Protein AF-0000000077060877 (afdb_homodimer)

Sequence (280 aa):
MEGKNFLLPWLDIVEVVEAEQLSETMSRATFRFPVQPEFLNPMGTLHAGATSAFFECATTWALFPIAKPGFWKSLGICRTISFTYLRPAVQGEVLLMEYETIHVGKRIAMVRGVIKRERDGAALVTCEHNKYNVNADLKLMEGKNFLLPWLDIVEVVEAEQLSETMSRATFRFPVQPEFLNPMGTLHAGATSAFFECATTWALFPIAKPGFWKSLGICRTISFTYLRPAVQGEVLLMEYETIHVGKRIAMVRGVIKRERDGAALVTCEHNKYNVNADLKL

Secondary structure (DSSP, 8-state):
-----TTHHHHTT-EEEEEEE-SSS-EEEEEEEEPPGGGB-TTSBB-HHHHHHHHHHHHHHTTGGG-BTTBSTT--EEEEEEEEE-S--BTT-EEEEEEEEEEE-SSEEEEEEEEEETTT--EEEEEEEEEE-TTTT---/-----TTHHHHTT-EEEEEEE-SSS-EEEEEEEEPPGGGB-TTSBB-HHHHHHHHHHHHHHTTGGG-BTTBSTT--EEEEEEEEE-S--BTT-EEEEEEEEEEE-SSEEEEEEEEEETTT--EEEEEEEEEE-TTTT---

pLDDT: mean 93.3, std 11.66, range [30.34, 98.81]

InterPro domains:
  IPR006683 Thioesterase domain [PF03061] (43-121)
  IPR029069 HotDog domain superfamily [SSF54637] (24-129)
  IPR039298 Acyl-coenzyme A thioesterase 13 [PTHR21660] (16-134)

Radius of gyration: 18.72 Å; Cα contacts (8 Å, |Δi|>4): 686; chains: 2; bounding box: 48×58×43 Å

Structure (mmCIF, N/CA/C/O backbone):
data_AF-0000000077060877-model_v1
#
loop_
_entity.id
_entity.type
_entity.pdbx_description
1 polymer 'Thioesterase domain-containing protein'
#
loop_
_atom_site.group_PDB
_atom_site.id
_atom_site.type_symbol
_atom_site.label_atom_id
_atom_site.label_alt_id
_atom_site.label_comp_id
_atom_site.label_asym_id
_atom_site.label_entity_id
_atom_site.label_seq_id
_atom_site.pdbx_PDB_ins_code
_atom_site.Cartn_x
_atom_site.Cartn_y
_atom_site.Cartn_z
_atom_site.occupancy
_atom_site.B_iso_or_equiv
_atom_site.auth_seq_id
_atom_site.auth_comp_id
_atom_site.auth_asym_id
_atom_site.auth_atom_id
_atom_site.pdbx_PDB_model_num
ATOM 1 N N . MET A 1 1 ? 2.414 20.391 -17.844 1 31.08 1 MET A N 1
ATOM 2 C CA . MET A 1 1 ? 1.979 19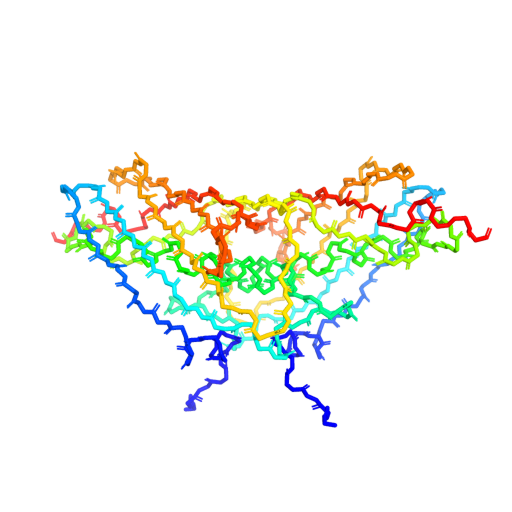.031 -18.109 1 31.08 1 MET A CA 1
ATOM 3 C C . MET A 1 1 ? 1.062 18.516 -17.016 1 31.08 1 MET A C 1
ATOM 5 O O . MET A 1 1 ? 1.464 18.438 -15.852 1 31.08 1 MET A O 1
ATOM 9 N N . GLU A 1 2 ? -0.042 18.797 -16.859 1 43.34 2 GLU A N 1
ATOM 10 C CA . GLU A 1 2 ? -1.093 18.594 -15.867 1 43.34 2 GLU A CA 1
ATOM 11 C C . GLU A 1 2 ? -1.11 17.141 -15.383 1 43.34 2 GLU A C 1
ATOM 13 O O . GLU A 1 2 ? -1.684 16.266 -16.047 1 43.34 2 GLU A O 1
ATOM 18 N N . GLY A 1 3 ? 0.003 16.422 -15.109 1 54.38 3 GLY A N 1
ATOM 19 C CA . GLY A 1 3 ? 0.548 15.086 -15.242 1 54.38 3 GLY A CA 1
ATOM 20 C C . GLY A 1 3 ? -0.248 14.039 -14.477 1 54.38 3 GLY A C 1
ATOM 21 O O . GLY A 1 3 ? -1.026 14.375 -13.586 1 54.38 3 GLY A O 1
ATOM 22 N N . LYS A 1 4 ? -0.533 12.797 -15.086 1 77.62 4 LYS A N 1
ATOM 23 C CA . LYS A 1 4 ? -1.213 11.586 -14.641 1 77.62 4 LYS A CA 1
ATOM 24 C C . LYS A 1 4 ? -0.618 11.078 -13.328 1 77.62 4 LYS A C 1
ATOM 26 O O . LYS A 1 4 ? 0.604 11.047 -13.164 1 77.62 4 LYS A O 1
ATOM 31 N N . ASN A 1 5 ? -1.342 11.281 -12.203 1 87 5 ASN A N 1
ATOM 32 C CA . ASN A 1 5 ? -0.938 10.672 -10.938 1 87 5 ASN A CA 1
ATOM 33 C C . ASN A 1 5 ? -1.752 9.414 -10.633 1 87 5 ASN A C 1
ATOM 35 O O . ASN A 1 5 ? -2.965 9.391 -10.859 1 87 5 ASN A O 1
ATOM 39 N N . PHE A 1 6 ? -1.095 8.422 -10.156 1 86 6 PHE A N 1
ATOM 40 C CA . PHE A 1 6 ? -1.722 7.117 -9.992 1 86 6 PHE A CA 1
ATOM 41 C C . PHE A 1 6 ? -2.844 7.184 -8.961 1 86 6 PHE A C 1
ATOM 43 O O . PHE A 1 6 ? -3.734 6.332 -8.953 1 86 6 PHE A O 1
ATOM 50 N N . LEU A 1 7 ? -2.793 8.195 -8.086 1 91.44 7 LEU A N 1
ATOM 51 C CA . LEU A 1 7 ? -3.779 8.336 -7.023 1 91.44 7 LEU A CA 1
ATOM 52 C C . LEU A 1 7 ? -4.961 9.188 -7.48 1 91.44 7 LEU A C 1
ATOM 54 O O . LEU A 1 7 ? -5.98 9.258 -6.793 1 91.44 7 LEU A O 1
ATOM 58 N N . LEU A 1 8 ? -4.871 9.758 -8.625 1 90.75 8 LEU A N 1
ATOM 59 C CA . LEU A 1 8 ? -5.836 10.766 -9.055 1 90.75 8 LEU A CA 1
ATOM 60 C C . LEU A 1 8 ? -7.246 10.188 -9.102 1 90.75 8 LEU A C 1
ATOM 62 O O . LEU A 1 8 ? -8.195 10.836 -8.664 1 90.75 8 LEU A O 1
ATOM 66 N N . PRO A 1 9 ? -7.434 8.969 -9.602 1 91.88 9 PRO A N 1
ATOM 67 C CA . PRO A 1 9 ? -8.797 8.43 -9.625 1 91.88 9 PRO A CA 1
ATOM 68 C C . PRO A 1 9 ? -9.422 8.344 -8.234 1 91.88 9 PRO A C 1
ATOM 70 O O . PRO A 1 9 ? -10.633 8.531 -8.086 1 91.88 9 PRO A O 1
ATOM 73 N N . TRP A 1 10 ? -8.648 8.109 -7.23 1 94.88 10 TRP A N 1
ATOM 74 C CA . TRP A 1 10 ? -9.148 8.039 -5.863 1 94.88 10 TRP A CA 1
ATOM 75 C C . TRP A 1 10 ? -9.297 9.438 -5.266 1 94.88 10 TRP A C 1
ATOM 77 O O . TRP A 1 10 ? -10.289 9.727 -4.594 1 94.88 10 TRP A O 1
ATOM 87 N N . LEU A 1 11 ? -8.352 10.312 -5.531 1 94 11 LEU A N 1
ATOM 88 C CA . LEU A 1 11 ? -8.375 11.672 -5.012 1 94 11 LEU A CA 1
ATOM 89 C C . LEU A 1 11 ? -9.625 12.414 -5.488 1 94 11 LEU A C 1
ATOM 91 O O . LEU A 1 11 ? -10.156 13.266 -4.77 1 94 11 LEU A O 1
ATOM 95 N N . ASP A 1 12 ? -10.109 12.031 -6.59 1 95.19 12 ASP A N 1
ATOM 96 C CA . ASP A 1 12 ? -11.234 12.719 -7.207 1 95.19 12 ASP A CA 1
ATOM 97 C C . ASP A 1 12 ? -12.547 12.344 -6.527 1 95.19 12 ASP A C 1
ATOM 99 O O . ASP A 1 12 ? -13.555 13.039 -6.68 1 95.19 12 ASP A O 1
ATOM 103 N N . ILE A 1 13 ? -12.516 11.266 -5.75 1 96.81 13 ILE A N 1
ATOM 104 C CA . ILE A 1 13 ? -13.805 10.781 -5.285 1 96.81 13 ILE A CA 1
ATOM 105 C C . ILE A 1 13 ? -13.82 10.727 -3.76 1 96.81 13 ILE A C 1
ATOM 107 O O . ILE A 1 13 ? -14.883 10.602 -3.145 1 96.81 13 ILE A O 1
ATOM 111 N N . VAL A 1 14 ? -12.672 10.766 -3.094 1 97.88 14 VAL A N 1
ATOM 112 C CA . VAL A 1 14 ? -12.602 10.633 -1.643 1 97.88 14 VAL A CA 1
ATOM 113 C C . VAL A 1 14 ? -13.148 11.898 -0.984 1 97.88 14 VAL A C 1
ATOM 115 O O . VAL A 1 14 ? -12.898 13.008 -1.454 1 97.88 14 VAL A O 1
ATOM 118 N N . GLU A 1 15 ? -13.891 11.68 0.086 1 98.12 15 GLU A N 1
ATOM 119 C CA . GLU A 1 15 ? -14.492 12.766 0.853 1 98.12 15 GLU A CA 1
ATOM 120 C C . GLU A 1 15 ? -13.93 12.82 2.27 1 98.12 15 GLU A C 1
ATOM 122 O O . GLU A 1 15 ? -13.727 11.781 2.904 1 98.12 15 GLU A O 1
ATOM 127 N N . VAL A 1 16 ? -13.703 14.023 2.748 1 97.94 16 VAL A N 1
ATOM 128 C CA . VAL A 1 16 ? -13.406 14.219 4.164 1 97.94 16 VAL A CA 1
ATOM 129 C C . VAL A 1 16 ? -14.711 14.266 4.961 1 97.94 16 VAL A C 1
ATOM 131 O O . VAL A 1 16 ? -15.523 15.172 4.77 1 97.94 16 VAL A O 1
ATOM 134 N N . VAL A 1 17 ? -14.867 13.352 5.836 1 98 17 VAL A N 1
ATOM 135 C CA . VAL A 1 17 ? -16.062 13.266 6.66 1 98 17 VAL A CA 1
ATOM 136 C C . VAL A 1 17 ? -15.852 14.016 7.973 1 98 17 VAL A C 1
ATOM 138 O O . VAL A 1 17 ? -16.734 14.727 8.445 1 98 17 VAL A O 1
ATOM 141 N N . GLU A 1 18 ? -14.742 13.742 8.508 1 97.25 18 GLU A N 1
ATOM 142 C CA . GLU A 1 18 ? -14.352 14.359 9.773 1 97.25 18 GLU A CA 1
ATOM 143 C C . GLU A 1 18 ? -12.844 14.594 9.828 1 97.25 18 GLU A C 1
ATOM 145 O O . GLU A 1 18 ? -12.062 13.805 9.289 1 97.25 18 GLU A O 1
ATOM 150 N N . ALA A 1 19 ? -12.5 15.711 10.398 1 97.88 19 ALA A N 1
ATOM 151 C CA . ALA A 1 19 ? -11.117 16.047 10.75 1 97.88 19 ALA A CA 1
ATOM 152 C C . ALA A 1 19 ? -11.078 16.953 11.984 1 97.88 19 ALA A C 1
ATOM 154 O O . ALA A 1 19 ? -11.555 18.078 11.945 1 97.88 19 ALA A O 1
ATOM 155 N N . GLU A 1 20 ? -10.516 16.359 13.008 1 98.06 20 GLU A N 1
ATOM 156 C CA . GLU A 1 20 ? -10.633 17.078 14.281 1 98.06 20 GLU A CA 1
ATOM 157 C C . GLU A 1 20 ? -9.297 17.094 15.023 1 98.06 20 GLU A C 1
ATOM 159 O O . GLU A 1 20 ? -8.609 16.078 15.102 1 98.06 20 GLU A O 1
ATOM 164 N N . GLN A 1 21 ? -8.984 18.234 15.531 1 98.31 21 GLN A N 1
ATOM 165 C CA . GLN A 1 21 ? -7.902 18.359 16.5 1 98.31 21 GLN A CA 1
ATOM 166 C C . GLN A 1 21 ? -8.398 18.062 17.906 1 98.31 21 GLN A C 1
ATOM 168 O O . GLN A 1 21 ? -9.234 18.781 18.453 1 98.31 21 GLN A O 1
ATOM 173 N N . LEU A 1 22 ? -7.883 17.078 18.516 1 97.94 22 LEU A N 1
ATOM 174 C CA . LEU A 1 22 ? -8.336 16.672 19.844 1 97.94 22 LEU A CA 1
ATOM 175 C C . LEU A 1 22 ? -7.5 17.328 20.938 1 97.94 22 LEU A C 1
ATOM 177 O O . LEU A 1 22 ? -7.98 17.547 22.047 1 97.94 22 LEU A O 1
ATOM 181 N N . SER A 1 23 ? -6.273 17.562 20.672 1 97.62 23 SER A N 1
ATOM 182 C CA . SER A 1 23 ? -5.305 18.297 21.484 1 97.62 23 SER A CA 1
ATOM 183 C C . SER A 1 23 ? -4.211 18.906 20.625 1 97.62 23 SER A C 1
ATOM 185 O O . SER A 1 23 ? -4.324 18.938 19.391 1 97.62 23 SER A O 1
ATOM 187 N N . GLU A 1 24 ? -3.186 19.312 21.312 1 95.56 24 GLU A N 1
ATOM 188 C CA . GLU A 1 24 ? -2.08 19.906 20.562 1 95.56 24 GLU A CA 1
ATOM 189 C C . GLU A 1 24 ? -1.367 18.859 19.703 1 95.56 24 GLU A C 1
ATOM 191 O O . GLU A 1 24 ? -0.755 19.203 18.688 1 95.56 24 GLU A O 1
ATOM 196 N N . THR A 1 25 ? -1.463 17.609 20.188 1 96.56 25 THR A N 1
ATOM 197 C CA . THR A 1 25 ? -0.679 16.594 19.484 1 96.56 25 THR A CA 1
ATOM 198 C C . THR A 1 25 ? -1.562 15.43 19.047 1 96.56 25 THR A C 1
ATOM 200 O O . THR A 1 25 ? -1.061 14.406 18.594 1 96.56 25 THR A O 1
ATOM 203 N N . MET A 1 26 ? -2.848 15.562 19.25 1 97.62 26 MET A N 1
ATOM 204 C CA . MET A 1 26 ? -3.73 14.445 18.906 1 97.62 26 MET A CA 1
ATOM 205 C C . MET A 1 26 ? -4.816 14.891 17.938 1 97.62 26 MET A C 1
ATOM 207 O O . MET A 1 26 ? -5.359 15.992 18.062 1 97.62 26 MET A O 1
ATOM 211 N N . SER A 1 27 ? -5.074 14.062 16.953 1 98.44 27 SER A N 1
ATOM 212 C CA . SER A 1 27 ? -6.102 14.344 15.953 1 98.44 27 SER A CA 1
ATOM 213 C C . SER A 1 27 ? -6.836 13.07 15.539 1 98.44 27 SER A C 1
ATOM 215 O O . SER A 1 27 ? -6.402 11.961 15.875 1 98.44 27 SER A O 1
ATOM 217 N N . ARG A 1 28 ? -7.934 13.219 14.938 1 98.38 28 ARG A N 1
ATOM 218 C CA . ARG A 1 28 ? -8.695 12.156 14.297 1 98.38 28 ARG A CA 1
ATOM 219 C C . ARG A 1 28 ? -9.25 12.617 12.953 1 98.38 28 ARG A C 1
ATOM 22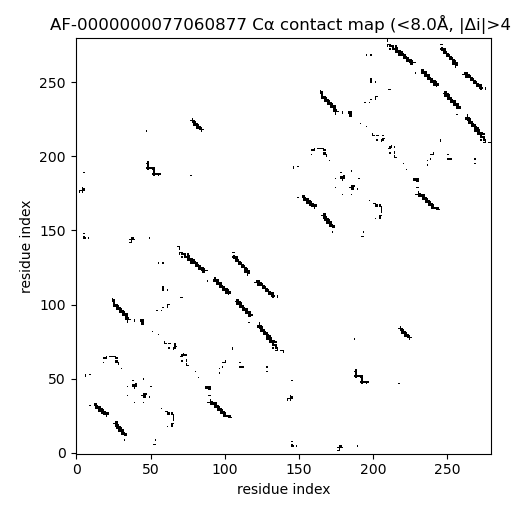1 O O . ARG A 1 28 ? -9.484 13.812 12.75 1 98.38 28 ARG A O 1
ATOM 228 N N . ALA A 1 29 ? -9.398 11.727 12.047 1 98.56 29 ALA A N 1
ATOM 229 C CA . ALA A 1 29 ? -9.969 12.031 10.734 1 98.56 29 ALA A CA 1
ATOM 230 C C . ALA A 1 29 ? -10.68 10.812 10.148 1 98.56 29 ALA A C 1
ATOM 232 O O . ALA A 1 29 ? -10.289 9.672 10.414 1 98.56 29 ALA A O 1
ATOM 233 N N . THR A 1 30 ? -11.703 11.055 9.398 1 98.81 30 THR A N 1
ATOM 234 C CA . THR A 1 30 ? -12.445 10.031 8.68 1 98.81 30 THR A CA 1
ATOM 235 C C . THR A 1 30 ? -12.625 10.414 7.215 1 98.81 30 THR A C 1
ATOM 237 O O . THR A 1 30 ? -13.008 11.547 6.91 1 98.81 30 THR A O 1
ATOM 240 N N . PHE A 1 31 ? -12.344 9.531 6.367 1 98.69 31 PHE A N 1
ATOM 241 C CA . PHE A 1 31 ? -12.523 9.703 4.93 1 98.69 31 PHE A CA 1
ATOM 242 C C . PHE A 1 31 ? -13.5 8.672 4.383 1 98.69 31 PHE A C 1
ATOM 244 O O . PHE A 1 31 ? -13.656 7.59 4.953 1 98.69 31 PHE A O 1
ATOM 251 N N . ARG A 1 32 ? -14.086 9.016 3.254 1 98.69 32 ARG A N 1
ATOM 252 C CA . ARG A 1 32 ? -15.148 8.195 2.684 1 98.69 32 ARG A CA 1
ATOM 253 C C . ARG A 1 32 ? -15.016 8.102 1.168 1 98.69 32 ARG A C 1
ATOM 255 O O . ARG A 1 32 ? -14.742 9.102 0.502 1 98.69 32 ARG A O 1
ATOM 262 N N . PHE A 1 33 ? -15.164 6.887 0.648 1 98.38 33 PHE A N 1
ATOM 263 C CA . PHE A 1 33 ? -15.164 6.75 -0.803 1 98.38 33 PHE A CA 1
ATOM 264 C C . PHE A 1 33 ? -15.898 5.48 -1.227 1 98.38 33 PHE A C 1
ATOM 266 O O . PHE A 1 33 ? -15.969 4.516 -0.465 1 98.38 33 PHE A O 1
ATOM 273 N N . PRO A 1 34 ? -16.438 5.461 -2.404 1 98.5 34 PRO A N 1
ATOM 274 C CA . PRO A 1 34 ? -17 4.234 -2.977 1 98.5 34 PRO A CA 1
ATOM 275 C C . PRO A 1 34 ? -15.945 3.393 -3.701 1 98.5 34 PRO A C 1
ATOM 277 O O . PRO A 1 34 ? -15.055 3.939 -4.352 1 98.5 34 PRO A O 1
ATOM 280 N N . VAL A 1 35 ? -16.109 2.104 -3.58 1 97.94 35 VAL A N 1
ATOM 281 C CA . VAL A 1 35 ? -15.258 1.202 -4.34 1 97.94 35 VAL A CA 1
ATOM 282 C C . VAL A 1 35 ? -15.633 1.257 -5.82 1 97.94 35 VAL A C 1
ATOM 284 O O . VAL A 1 35 ? -16.734 0.856 -6.203 1 97.94 35 VAL A O 1
ATOM 287 N N . GLN A 1 36 ? -14.688 1.69 -6.59 1 96.75 36 GLN A N 1
ATOM 288 C CA . GLN A 1 36 ? -14.922 1.828 -8.023 1 96.75 36 GLN A CA 1
ATOM 289 C C . GLN A 1 36 ? -14.312 0.658 -8.797 1 96.75 36 GLN A C 1
ATOM 291 O O . GLN A 1 36 ? -13.406 -0.013 -8.297 1 96.75 36 GLN A O 1
ATOM 296 N N . PRO A 1 37 ? -14.82 0.422 -10.031 1 94.88 37 PRO A N 1
ATOM 297 C CA . PRO A 1 37 ? -14.336 -0.71 -10.828 1 94.88 37 PRO A CA 1
ATOM 298 C C . PRO A 1 37 ? -12.828 -0.657 -11.07 1 94.88 37 PRO A C 1
ATOM 300 O O . PRO A 1 37 ? -12.172 -1.7 -11.148 1 94.88 37 PRO A O 1
ATOM 303 N N . GLU A 1 38 ? -12.281 0.533 -11.102 1 94.44 38 GLU A N 1
ATOM 304 C CA . GLU A 1 38 ? -10.875 0.7 -11.438 1 94.44 38 GLU A CA 1
ATOM 305 C C . GLU A 1 38 ? -9.969 0.275 -10.281 1 94.44 38 GLU A C 1
ATOM 307 O O . GLU A 1 38 ? -8.758 0.144 -10.453 1 94.44 38 GLU A O 1
ATOM 312 N N . PHE A 1 39 ? -10.555 -0.003 -9.109 1 96.19 39 PHE A N 1
ATOM 313 C CA . PHE A 1 39 ? -9.766 -0.34 -7.93 1 96.19 39 PHE A CA 1
ATOM 314 C C . PHE A 1 39 ? -9.82 -1.838 -7.648 1 96.19 39 PHE A C 1
ATOM 316 O O . PHE A 1 39 ? -9.25 -2.312 -6.664 1 96.19 39 PHE A O 1
ATOM 323 N N . LEU A 1 40 ? -10.461 -2.6 -8.484 1 95.06 40 LEU A N 1
ATOM 324 C CA . LEU A 1 40 ? -10.742 -3.996 -8.172 1 95.06 40 LEU A CA 1
ATOM 325 C C . LEU A 1 40 ? -9.586 -4.891 -8.594 1 95.06 40 LEU A C 1
ATOM 327 O O . LEU A 1 40 ? -8.891 -4.594 -9.562 1 95.06 40 LEU A O 1
ATOM 331 N N . ASN A 1 41 ? -9.414 -5.949 -7.812 1 91.81 41 ASN A N 1
ATOM 332 C CA . ASN A 1 41 ? -8.508 -7.008 -8.227 1 91.81 41 ASN A CA 1
ATOM 333 C C . ASN A 1 41 ? -9.18 -7.973 -9.203 1 91.81 41 ASN A C 1
ATOM 335 O O . ASN A 1 41 ? -10.352 -7.812 -9.531 1 91.81 41 ASN A O 1
ATOM 339 N N . PRO A 1 42 ? -8.391 -8.953 -9.68 1 87.56 42 PRO A N 1
ATOM 340 C CA . PRO A 1 42 ? -8.953 -9.859 -10.68 1 87.56 42 PRO A CA 1
ATOM 341 C C . PRO A 1 42 ? -10.125 -10.688 -10.133 1 87.56 42 PRO A C 1
ATOM 343 O O . PRO A 1 42 ? -10.938 -11.188 -10.906 1 87.56 42 PRO A O 1
ATOM 346 N N . MET A 1 43 ? -10.242 -10.773 -8.836 1 88.06 43 MET A N 1
ATOM 347 C CA . MET A 1 43 ? -11.312 -11.57 -8.227 1 88.06 43 MET A CA 1
ATOM 348 C C . MET A 1 43 ? -12.555 -10.719 -7.988 1 88.06 43 MET A C 1
ATOM 350 O O . MET A 1 43 ? -13.555 -11.203 -7.465 1 88.06 43 MET A O 1
ATOM 354 N N . GLY A 1 44 ? -12.477 -9.43 -8.297 1 91.56 44 GLY A N 1
ATOM 355 C CA . GLY A 1 44 ? -13.648 -8.578 -8.227 1 91.56 44 GLY A CA 1
ATOM 356 C C . GLY A 1 44 ? -13.812 -7.891 -6.883 1 91.56 44 GLY A C 1
ATOM 357 O O . GLY A 1 44 ? -14.891 -7.387 -6.562 1 91.56 44 GLY A O 1
ATOM 358 N N . THR A 1 45 ? -12.852 -7.98 -6.109 1 95.81 45 THR A N 1
ATOM 359 C CA . THR A 1 45 ? -12.867 -7.262 -4.84 1 95.81 45 THR A CA 1
ATOM 360 C C . THR A 1 45 ? -11.82 -6.145 -4.84 1 95.81 45 THR A C 1
ATOM 362 O O . THR A 1 45 ? -11.008 -6.051 -5.758 1 95.81 45 THR A O 1
ATOM 365 N N . LEU A 1 46 ? -11.938 -5.266 -3.863 1 96.88 46 LEU A N 1
ATOM 366 C CA . LEU A 1 46 ? -10.969 -4.18 -3.762 1 96.88 46 LEU A CA 1
ATOM 367 C C . LEU A 1 46 ? -9.547 -4.73 -3.635 1 96.88 46 LEU A C 1
ATOM 369 O O . LEU A 1 46 ? -9.281 -5.566 -2.768 1 96.88 46 LEU A O 1
ATOM 373 N N . HIS A 1 47 ? -8.75 -4.293 -4.527 1 97 47 HIS A N 1
ATOM 374 C CA . HIS A 1 47 ? -7.359 -4.734 -4.547 1 97 47 HIS A CA 1
ATOM 375 C C . HIS A 1 47 ? -6.633 -4.328 -3.271 1 97 47 HIS A C 1
ATOM 377 O O . HIS A 1 47 ? -6.719 -3.174 -2.844 1 97 47 HIS A O 1
ATOM 383 N N . ALA A 1 48 ? -5.871 -5.23 -2.67 1 97 48 ALA A N 1
ATOM 384 C CA . ALA A 1 48 ? -5.102 -4.914 -1.467 1 97 48 ALA A CA 1
ATOM 385 C C . ALA A 1 48 ? -4.066 -3.828 -1.746 1 97 48 ALA A C 1
ATOM 387 O O . ALA A 1 48 ? -3.773 -3.002 -0.879 1 97 48 ALA A O 1
ATOM 388 N N . GLY A 1 49 ? -3.508 -3.846 -2.949 1 95.69 49 GLY A N 1
ATOM 389 C CA . GLY A 1 49 ? -2.6 -2.785 -3.354 1 95.69 49 GLY A CA 1
ATOM 390 C C . GLY A 1 49 ? -3.254 -1.418 -3.385 1 95.69 49 GLY A C 1
ATOM 391 O O . GLY A 1 49 ? -2.664 -0.432 -2.938 1 95.69 49 GLY A O 1
ATOM 392 N N . ALA A 1 50 ? -4.414 -1.366 -3.9 1 95.5 50 ALA A N 1
ATOM 393 C CA . ALA A 1 50 ? -5.172 -0.117 -3.887 1 95.5 50 ALA A CA 1
ATOM 394 C C . ALA A 1 50 ? -5.469 0.328 -2.459 1 95.5 50 ALA A C 1
ATOM 396 O O . ALA A 1 50 ? -5.27 1.494 -2.111 1 95.5 50 ALA A O 1
ATOM 397 N N . THR A 1 51 ? -5.895 -0.606 -1.681 1 95.75 51 THR A N 1
ATOM 398 C CA . THR A 1 51 ? -6.199 -0.335 -0.281 1 95.75 51 THR A CA 1
ATOM 399 C C . THR A 1 51 ? -4.988 0.251 0.436 1 95.75 51 THR A C 1
ATOM 401 O O . THR A 1 51 ? -5.09 1.29 1.09 1 95.75 51 THR A O 1
ATOM 404 N N . SER A 1 52 ? -3.863 -0.398 0.26 1 96.12 52 SER A N 1
ATOM 405 C CA . SER A 1 52 ? -2.654 0.058 0.939 1 96.12 52 SER A CA 1
ATOM 406 C C . SER A 1 52 ? -2.27 1.465 0.494 1 96.12 52 SER A C 1
ATOM 408 O O . SER A 1 52 ? -1.861 2.291 1.314 1 96.12 52 SER A O 1
ATOM 410 N N . ALA A 1 53 ? -2.402 1.736 -0.772 1 96.12 53 ALA A N 1
ATOM 411 C CA . ALA A 1 53 ? -2.037 3.049 -1.3 1 96.12 53 ALA A CA 1
ATOM 412 C C . ALA A 1 53 ? -2.951 4.137 -0.745 1 96.12 53 ALA A C 1
ATOM 414 O O . ALA A 1 53 ? -2.479 5.164 -0.254 1 96.12 53 ALA A O 1
ATOM 415 N N . PHE A 1 54 ? -4.258 3.908 -0.825 1 96.12 54 PHE A N 1
ATOM 416 C CA . PHE A 1 54 ? -5.238 4.891 -0.374 1 96.12 54 PHE A CA 1
ATOM 417 C C . PHE A 1 54 ? -5.09 5.156 1.12 1 96.12 54 PHE A C 1
ATOM 419 O O . PHE A 1 54 ? -5.066 6.309 1.552 1 96.12 54 PHE A O 1
ATOM 426 N N . PHE A 1 55 ? -4.887 4.094 1.754 1 93.94 55 PHE A N 1
ATOM 427 C CA . PHE A 1 55 ? -4.863 4.199 3.209 1 93.94 55 PHE A CA 1
ATOM 428 C C . PHE A 1 55 ? -3.572 4.852 3.686 1 93.94 55 PHE A C 1
ATOM 430 O O . PHE A 1 55 ? -3.582 5.645 4.629 1 93.94 55 PHE A O 1
ATOM 437 N N . GLU A 1 56 ? -2.424 4.5 3.074 1 96.19 56 GLU A N 1
ATOM 438 C CA . GLU A 1 56 ? -1.163 5.176 3.363 1 96.19 56 GLU A CA 1
ATOM 439 C C . GLU A 1 56 ? -1.286 6.684 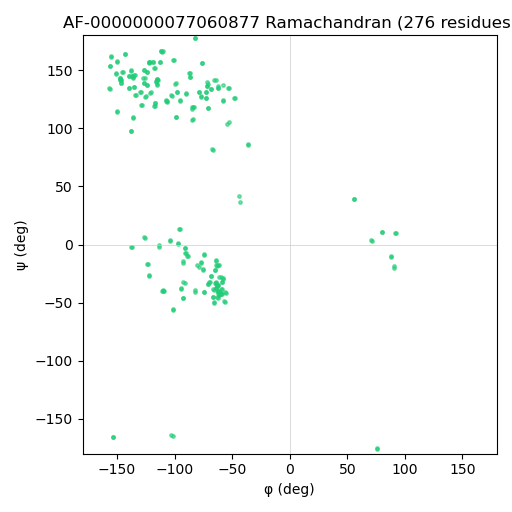3.154 1 96.19 56 GLU A C 1
ATOM 441 O O . GLU A 1 56 ? -0.82 7.473 3.98 1 96.19 56 GLU A O 1
ATOM 446 N N . CYS A 1 57 ? -1.959 7.086 2.104 1 94.5 57 CYS A N 1
ATOM 447 C CA . CYS A 1 57 ? -2.156 8.5 1.808 1 94.5 57 CYS A CA 1
ATOM 448 C C . CYS A 1 57 ? -3.029 9.164 2.867 1 94.5 57 CYS A C 1
ATOM 450 O O . CYS A 1 57 ? -2.678 10.219 3.396 1 94.5 57 CYS A O 1
ATOM 452 N N . ALA A 1 58 ? -4.074 8.539 3.217 1 95.12 58 ALA A N 1
ATOM 453 C CA . ALA A 1 58 ? -5.055 9.117 4.133 1 95.12 58 ALA A CA 1
ATOM 454 C C . ALA A 1 58 ? -4.5 9.188 5.555 1 95.12 58 ALA A C 1
ATOM 456 O O . ALA A 1 58 ? -4.844 10.102 6.312 1 95.12 58 ALA A O 1
ATOM 457 N N . THR A 1 59 ? -3.68 8.188 5.906 1 92.19 59 THR A N 1
ATOM 458 C CA . THR A 1 59 ? -3.068 8.234 7.23 1 92.19 59 THR A CA 1
ATOM 459 C C . THR A 1 59 ? -2.227 9.5 7.395 1 92.19 59 THR A C 1
ATOM 461 O O . THR A 1 59 ? -2.205 10.102 8.469 1 92.19 59 THR A O 1
ATOM 464 N N . THR A 1 60 ? -1.562 9.875 6.352 1 93.06 60 THR A N 1
ATOM 465 C CA . THR A 1 60 ? -0.756 11.086 6.367 1 93.06 60 THR A CA 1
ATOM 466 C C . THR A 1 60 ? -1.637 12.32 6.578 1 93.06 60 THR A C 1
ATOM 468 O O . THR A 1 60 ? -1.306 13.195 7.379 1 93.06 60 THR A O 1
ATOM 471 N N . TRP A 1 61 ? -2.801 12.281 6.031 1 95.69 61 TRP A N 1
ATOM 472 C CA . TRP A 1 61 ? -3.705 13.43 6.109 1 95.69 61 TRP A CA 1
ATOM 473 C C . TRP A 1 61 ? -4.32 13.539 7.5 1 95.69 61 TRP A C 1
ATOM 475 O O . TRP A 1 61 ? -4.77 14.617 7.902 1 95.69 61 TRP A O 1
ATOM 485 N N . ALA A 1 62 ? -4.328 12.5 8.188 1 96.19 62 ALA A N 1
ATOM 486 C CA . ALA A 1 62 ? -4.879 12.5 9.539 1 96.19 62 ALA A CA 1
ATOM 487 C C . ALA A 1 62 ? -4.07 13.414 10.461 1 96.19 62 ALA A C 1
ATOM 489 O O . ALA A 1 62 ? -4.531 13.781 11.539 1 96.19 62 ALA A O 1
ATOM 490 N N . LEU A 1 63 ? -2.889 13.812 10.016 1 96.88 63 LEU A N 1
ATOM 491 C CA . LEU A 1 63 ? -2.035 14.688 10.82 1 96.88 63 LEU A CA 1
ATOM 492 C C . LEU A 1 63 ? -2.35 16.156 10.555 1 96.88 63 LEU A C 1
ATOM 494 O O . LEU A 1 63 ? -1.927 17.031 11.305 1 96.88 63 LEU A O 1
ATOM 498 N N . PHE A 1 64 ? -3.125 16.453 9.586 1 96.56 64 PHE A N 1
ATOM 499 C CA . PHE A 1 64 ? -3.338 17.812 9.125 1 96.56 64 PHE A CA 1
ATOM 500 C C . PHE A 1 64 ? -3.9 18.688 10.242 1 96.56 64 PHE A C 1
ATOM 502 O O . PHE A 1 64 ? -3.461 19.812 10.438 1 96.56 64 PHE A O 1
ATOM 509 N N . PRO A 1 65 ? -4.836 18.172 11.008 1 97.5 65 PRO A N 1
ATOM 510 C CA . PRO A 1 65 ? -5.469 19.031 12.008 1 97.5 65 PRO A CA 1
ATOM 511 C C . PRO A 1 65 ? -4.484 19.547 13.055 1 97.5 65 PRO A C 1
ATOM 513 O O . PRO A 1 65 ? -4.758 20.531 13.734 1 97.5 65 PRO A O 1
ATOM 516 N N . ILE A 1 66 ? -3.363 18.938 13.18 1 96.44 66 ILE A N 1
ATOM 517 C CA . ILE A 1 66 ? -2.441 19.359 14.234 1 96.44 66 ILE A CA 1
ATOM 518 C C . ILE A 1 66 ? -1.185 19.953 13.609 1 96.44 66 ILE A C 1
ATOM 520 O O . ILE A 1 66 ? -0.289 20.422 14.32 1 96.44 66 ILE A O 1
ATOM 524 N N . ALA A 1 67 ? -1.142 19.969 12.297 1 95.19 67 ALA A N 1
ATOM 525 C CA . ALA A 1 67 ? 0.038 20.484 11.602 1 95.19 67 ALA A CA 1
ATOM 526 C C . ALA A 1 67 ? 0.127 22 11.719 1 95.19 67 ALA A C 1
ATOM 528 O O . ALA A 1 67 ? -0.884 22.688 11.602 1 95.19 67 ALA A O 1
ATOM 529 N N . LYS A 1 68 ? 1.29 22.516 11.984 1 92.38 68 LYS A N 1
ATOM 530 C CA . LYS A 1 68 ? 1.591 23.938 12.055 1 92.38 68 LYS A CA 1
ATOM 531 C C . LYS A 1 68 ? 3.07 24.203 11.789 1 92.38 68 LYS A C 1
ATOM 533 O O . LYS A 1 68 ? 3.873 23.266 11.734 1 92.38 68 LYS A O 1
ATOM 538 N N . PRO A 1 69 ? 3.348 25.406 11.461 1 89.06 69 PRO A N 1
ATOM 539 C CA . PRO A 1 69 ? 4.773 25.672 11.273 1 89.06 69 PRO A CA 1
ATOM 540 C C . PRO A 1 69 ? 5.633 25.141 12.414 1 89.06 69 PRO A C 1
ATOM 542 O O . PRO A 1 69 ? 5.32 25.375 13.586 1 89.06 69 PRO A O 1
ATOM 545 N N . GLY A 1 70 ? 6.648 24.344 12.102 1 87.12 70 GLY A N 1
ATOM 546 C CA . GLY A 1 70 ? 7.543 23.781 13.102 1 87.12 70 GLY A CA 1
ATOM 547 C C . GLY A 1 70 ? 7.051 22.469 13.672 1 87.12 70 GLY A C 1
ATOM 548 O O . GLY A 1 70 ? 7.703 21.875 14.539 1 87.12 70 GLY A O 1
ATOM 549 N N . PHE A 1 71 ? 5.883 22.156 13.359 1 93.31 71 PHE A N 1
ATOM 550 C CA . PHE A 1 71 ? 5.301 20.922 13.875 1 93.31 71 PHE A CA 1
ATOM 551 C C . PHE A 1 71 ? 4.52 20.188 12.789 1 93.31 71 PHE A C 1
ATOM 553 O O . PHE A 1 71 ? 3.361 20.516 12.523 1 93.31 71 PHE A O 1
ATOM 560 N N . TRP A 1 72 ? 5.156 19.203 12.156 1 93.75 72 TRP A N 1
ATOM 561 C CA . TRP A 1 72 ? 4.578 18.312 11.156 1 93.75 72 TRP A CA 1
ATOM 562 C C . TRP A 1 72 ? 3.977 19.094 10 1 93.75 72 TRP A C 1
ATOM 564 O O . TRP A 1 72 ? 2.922 18.734 9.477 1 93.75 72 TRP A O 1
ATOM 574 N N . LYS A 1 73 ? 4.617 20.156 9.578 1 90.19 73 LYS A N 1
ATOM 575 C CA . LYS A 1 73 ? 4.141 21.031 8.5 1 90.19 73 LYS A CA 1
ATOM 576 C C . LYS A 1 73 ? 4.082 20.266 7.176 1 90.19 73 LYS A C 1
ATOM 578 O O . LYS A 1 73 ? 3.15 20.453 6.391 1 90.19 73 LYS A O 1
ATOM 583 N N . SER A 1 74 ? 5.02 19.391 6.914 1 89.62 74 SER A N 1
ATOM 584 C CA . SER A 1 74 ? 5.066 18.641 5.664 1 89.62 74 SER A CA 1
ATOM 585 C C . SER A 1 74 ? 4.434 17.266 5.824 1 89.62 74 SER A C 1
ATOM 587 O O . SER A 1 74 ? 4.473 16.438 4.902 1 89.62 74 SER A O 1
ATOM 589 N N . LEU A 1 75 ? 3.92 16.906 6.992 1 92.94 75 LEU A N 1
ATOM 590 C CA . LEU A 1 75 ? 3.188 15.695 7.344 1 92.94 75 LEU A CA 1
ATOM 591 C C . LEU A 1 75 ? 4.117 14.484 7.367 1 92.94 75 LEU A C 1
ATOM 593 O O . LEU A 1 75 ? 3.668 13.359 7.566 1 92.94 75 LEU A O 1
ATOM 597 N N . GLY A 1 76 ? 5.418 14.719 7.129 1 92.94 76 GLY A N 1
ATOM 598 C CA . GLY A 1 76 ? 6.418 13.68 7.332 1 92.94 76 GLY A CA 1
ATOM 599 C C . GLY A 1 76 ? 6.426 12.633 6.234 1 92.94 76 GLY A C 1
ATOM 600 O O . GLY A 1 76 ? 5.754 12.789 5.215 1 92.94 76 GLY A O 1
ATOM 601 N N . ILE A 1 77 ? 7.301 11.602 6.469 1 94.62 77 ILE A N 1
ATOM 602 C CA . ILE A 1 77 ? 7.453 10.5 5.523 1 94.62 77 ILE A CA 1
ATOM 603 C C . ILE A 1 77 ? 7.145 9.172 6.215 1 94.62 77 ILE A C 1
ATOM 605 O O . ILE A 1 77 ? 7.219 9.078 7.441 1 94.62 77 ILE A O 1
ATOM 609 N N . CYS A 1 78 ? 6.797 8.227 5.43 1 97.25 78 CYS A N 1
ATOM 610 C CA . CYS A 1 78 ? 6.504 6.895 5.949 1 97.25 78 CYS A CA 1
ATOM 611 C C . CYS A 1 78 ? 7.781 6.176 6.367 1 97.25 78 CYS A C 1
ATOM 613 O O . CYS A 1 78 ? 8.742 6.109 5.602 1 97.25 78 CYS A O 1
ATOM 615 N N . ARG A 1 79 ? 7.773 5.719 7.59 1 97.81 79 ARG A N 1
ATOM 616 C CA . ARG A 1 79 ? 8.875 4.875 8.039 1 97.81 79 ARG A CA 1
ATOM 617 C C . ARG A 1 79 ? 8.477 3.404 8.031 1 97.81 79 ARG A C 1
ATOM 619 O O . ARG A 1 79 ? 9.188 2.564 7.48 1 97.81 79 ARG A O 1
ATOM 626 N N . THR A 1 80 ? 7.418 3.123 8.742 1 98.56 80 THR A N 1
ATOM 627 C CA . THR A 1 80 ? 6.848 1.78 8.703 1 98.56 80 THR A CA 1
ATOM 628 C C . THR A 1 80 ? 5.324 1.843 8.617 1 98.56 80 THR A C 1
ATOM 630 O O . THR A 1 80 ? 4.703 2.756 9.156 1 98.56 80 THR A O 1
ATOM 633 N N . ILE A 1 81 ? 4.797 0.929 7.93 1 98.5 81 ILE A N 1
ATOM 634 C CA . ILE A 1 81 ? 3.346 0.801 7.883 1 98.5 81 ILE A CA 1
ATOM 635 C C . ILE A 1 81 ? 2.963 -0.669 7.734 1 98.5 81 ILE A C 1
ATOM 637 O O . ILE A 1 81 ? 3.648 -1.429 7.047 1 98.5 81 ILE A O 1
ATOM 641 N N . SER A 1 82 ? 1.907 -1.051 8.406 1 98.62 82 SER A N 1
ATOM 642 C CA . SER A 1 82 ? 1.403 -2.418 8.32 1 98.62 82 SER A CA 1
ATOM 643 C C . SER A 1 82 ? -0.112 -2.438 8.148 1 98.62 82 SER A C 1
ATOM 645 O O . SER A 1 82 ? -0.813 -1.571 8.672 1 98.62 82 SER A O 1
ATOM 647 N N . PHE A 1 83 ? -0.548 -3.416 7.414 1 98.56 83 PHE A N 1
ATOM 648 C CA . PHE A 1 83 ? -1.971 -3.617 7.168 1 98.56 83 PHE A CA 1
ATOM 649 C C . PHE A 1 83 ? -2.387 -5.039 7.527 1 98.56 83 PHE A C 1
ATOM 651 O O . PHE A 1 83 ? -1.655 -5.992 7.25 1 98.56 83 PHE A O 1
ATOM 658 N N . THR A 1 84 ? -3.51 -5.172 8.133 1 98.75 84 THR A N 1
ATOM 659 C CA . THR A 1 84 ? -4.176 -6.453 8.336 1 98.75 84 THR A CA 1
ATOM 660 C C . THR A 1 84 ? -5.527 -6.477 7.625 1 98.75 84 THR A C 1
ATOM 662 O O . THR A 1 84 ? -6.402 -5.66 7.914 1 98.75 84 THR A O 1
ATOM 665 N N . TYR A 1 85 ? -5.656 -7.398 6.703 1 98.5 85 TYR A N 1
ATOM 666 C CA . TYR A 1 85 ? -6.879 -7.52 5.91 1 98.5 85 TYR A CA 1
ATOM 667 C C . TYR A 1 85 ? -7.816 -8.562 6.512 1 98.5 85 TYR A C 1
ATOM 669 O O . TYR A 1 85 ? -7.473 -9.742 6.594 1 98.5 85 TYR A O 1
ATOM 677 N N . LEU A 1 86 ? -9.016 -8.102 6.805 1 98.19 86 LEU A N 1
ATOM 678 C CA . LEU A 1 86 ? -9.945 -8.938 7.566 1 98.19 86 LEU A CA 1
ATOM 679 C C . LEU A 1 86 ? -11.086 -9.422 6.68 1 98.19 86 LEU A C 1
ATOM 681 O O . LEU A 1 86 ? -11.562 -10.555 6.836 1 98.19 86 LEU A O 1
ATOM 685 N N . ARG A 1 87 ? -11.57 -8.508 5.793 1 97.5 87 ARG A N 1
ATOM 686 C CA . ARG A 1 87 ? -12.711 -8.797 4.926 1 97.5 87 ARG A CA 1
ATOM 687 C C . ARG A 1 87 ? -12.555 -8.117 3.572 1 97.5 87 ARG A C 1
ATOM 689 O O . ARG A 1 87 ? -11.938 -7.051 3.473 1 97.5 87 ARG A O 1
ATOM 696 N N . PRO A 1 88 ? -13.078 -8.727 2.555 1 97 88 PRO A N 1
ATOM 697 C CA . PRO A 1 88 ? -13.055 -8.078 1.243 1 97 88 PRO A CA 1
ATOM 698 C C . PRO A 1 88 ? -14.094 -6.965 1.117 1 97 88 PRO A C 1
ATOM 700 O O . PRO A 1 88 ? -15.031 -6.898 1.914 1 97 88 PRO A O 1
ATOM 703 N N . ALA A 1 89 ? -13.859 -6.035 0.224 1 97.81 89 ALA A N 1
ATOM 704 C CA . ALA A 1 89 ? -14.836 -5.039 -0.207 1 97.81 89 ALA A CA 1
ATOM 705 C C . ALA A 1 89 ? -15.18 -5.211 -1.684 1 97.81 89 ALA A C 1
ATOM 707 O O . ALA A 1 89 ? -14.305 -5.488 -2.504 1 97.81 89 ALA A O 1
ATOM 708 N N . VAL A 1 90 ? -16.469 -5.027 -2.027 1 97 90 VAL A N 1
ATOM 709 C CA . VAL A 1 90 ? -16.906 -5.266 -3.396 1 97 90 VAL A CA 1
ATOM 710 C C . VAL A 1 90 ? -17.266 -3.941 -4.062 1 97 90 VAL A C 1
ATOM 712 O O . VAL A 1 90 ? -17.391 -2.916 -3.389 1 97 90 VAL A O 1
ATOM 715 N N . GLN A 1 91 ? -17.391 -4.055 -5.34 1 96.62 91 GLN A N 1
ATOM 716 C CA . GLN A 1 91 ? -17.734 -2.877 -6.129 1 96.62 91 GLN A CA 1
ATOM 717 C C . GLN A 1 91 ? -19 -2.207 -5.594 1 96.62 91 GLN A C 1
ATOM 719 O O . GLN A 1 91 ? -19.969 -2.881 -5.27 1 96.62 91 GLN A O 1
ATOM 724 N N . GLY A 1 92 ? -18.906 -0.878 -5.496 1 96.88 92 GLY A N 1
ATOM 725 C CA . GLY A 1 92 ? -20.078 -0.098 -5.113 1 96.88 92 GLY A CA 1
ATOM 726 C C . GLY A 1 92 ? -20.188 0.102 -3.615 1 96.88 92 GLY A C 1
ATOM 727 O O . GLY A 1 92 ? -20.922 0.986 -3.156 1 96.88 92 GLY A O 1
ATOM 728 N N . GLU A 1 93 ? -19.562 -0.686 -2.877 1 97.94 93 GLU A N 1
ATOM 729 C CA . GLU A 1 93 ? -19.562 -0.497 -1.43 1 97.94 93 GLU A CA 1
ATOM 730 C C . GLU A 1 93 ? -18.875 0.809 -1.037 1 97.94 93 GLU A C 1
ATOM 732 O O . GLU A 1 93 ? -17.859 1.181 -1.622 1 97.94 93 GLU A O 1
ATOM 737 N N . VAL A 1 94 ? -19.484 1.426 -0.02 1 98.75 94 VAL A N 1
ATOM 738 C CA . VAL A 1 94 ? -18.891 2.65 0.507 1 98.75 94 VAL A CA 1
ATOM 739 C C . VAL A 1 94 ? -18.062 2.33 1.75 1 98.75 94 VAL A C 1
ATOM 741 O O . VAL A 1 94 ? -18.531 1.635 2.654 1 98.75 94 VAL A O 1
ATOM 744 N N . LEU A 1 95 ? -16.828 2.859 1.741 1 98.75 95 LEU A N 1
ATOM 745 C CA . LEU A 1 95 ? -15.898 2.562 2.828 1 98.75 95 LEU A CA 1
ATOM 746 C C . LEU A 1 95 ? -15.562 3.824 3.615 1 98.75 95 LEU A C 1
ATOM 748 O O . LEU A 1 95 ? -15.461 4.91 3.041 1 98.75 95 LEU A O 1
ATOM 752 N N . LEU A 1 96 ? -15.438 3.658 4.914 1 98.81 96 LEU A N 1
ATOM 753 C CA . LEU A 1 96 ? -14.945 4.688 5.824 1 98.81 96 LEU A CA 1
ATOM 754 C C . LEU A 1 96 ? -13.531 4.363 6.297 1 98.81 96 LEU A C 1
ATOM 756 O O . LEU A 1 96 ? -13.281 3.264 6.801 1 98.81 96 LEU A O 1
ATOM 760 N N . MET A 1 97 ? -12.672 5.25 6.066 1 98.56 97 MET A N 1
ATOM 761 C CA . MET A 1 97 ? -11.328 5.164 6.637 1 98.56 97 MET A CA 1
ATOM 762 C C . MET A 1 97 ? -11.203 6.039 7.879 1 98.56 97 MET A C 1
ATOM 764 O O . MET A 1 97 ? -11.172 7.266 7.781 1 98.56 97 MET A O 1
ATOM 768 N N . GLU A 1 98 ? -11.109 5.387 9.023 1 98.69 98 GLU A N 1
ATOM 769 C CA . GLU A 1 98 ? -11.062 6.109 10.289 1 98.69 98 GLU A CA 1
ATOM 770 C C . GLU A 1 98 ? -9.664 6.062 10.898 1 98.69 98 GLU A C 1
ATOM 772 O O . GLU A 1 98 ? -9.109 4.984 11.125 1 98.69 98 GLU A O 1
ATOM 777 N N . TYR A 1 99 ? -9.148 7.27 11.148 1 98.5 99 TYR A N 1
ATOM 778 C CA . TYR A 1 99 ? -7.785 7.348 11.656 1 98.5 99 TYR A CA 1
ATOM 779 C C . TYR A 1 99 ? -7.734 8.125 12.969 1 98.5 99 TYR A C 1
ATOM 781 O O . TYR A 1 99 ? -8.555 9.016 13.195 1 98.5 99 TYR A O 1
ATOM 789 N N . GLU A 1 100 ? -6.797 7.73 13.812 1 98.25 100 GLU A N 1
ATOM 790 C CA . GLU A 1 100 ? -6.441 8.5 15 1 98.25 100 GLU A CA 1
ATOM 791 C C . GLU A 1 100 ? -4.934 8.516 15.219 1 98.25 100 GLU A C 1
ATOM 793 O O . GLU A 1 100 ? -4.254 7.516 14.961 1 98.25 100 GLU A O 1
ATOM 798 N N . THR A 1 101 ? -4.484 9.656 15.711 1 98.19 101 THR A N 1
ATOM 799 C CA . THR A 1 101 ? -3.096 9.688 16.156 1 98.19 101 THR A CA 1
ATOM 800 C C . THR A 1 101 ? -2.957 9.039 17.531 1 98.19 101 THR A C 1
ATOM 802 O O . THR A 1 101 ? -3.754 9.312 18.438 1 98.19 101 THR A O 1
ATOM 805 N N . ILE A 1 102 ? -1.999 8.148 17.672 1 98.31 102 ILE A N 1
ATOM 806 C CA . ILE A 1 102 ? -1.759 7.461 18.938 1 98.31 102 ILE A CA 1
ATOM 807 C C . ILE A 1 102 ? -0.674 8.195 19.734 1 98.31 102 ILE A C 1
ATOM 809 O O . ILE A 1 102 ? -0.776 8.336 20.953 1 98.31 102 ILE A O 1
ATOM 813 N N . HIS A 1 103 ? 0.309 8.664 19 1 98 103 HIS A N 1
ATOM 814 C CA . HIS A 1 103 ? 1.415 9.445 19.547 1 98 103 HIS A CA 1
ATOM 815 C C . HIS A 1 103 ? 2.051 10.328 18.484 1 98 103 HIS A C 1
ATOM 817 O O . HIS A 1 103 ? 2.289 9.883 17.359 1 98 103 HIS A O 1
ATOM 823 N N . VAL A 1 104 ? 2.254 11.547 18.875 1 97.44 104 VAL A N 1
ATOM 824 C CA . VAL A 1 104 ? 2.939 12.469 17.969 1 97.44 104 VAL A CA 1
ATOM 825 C C . VAL A 1 104 ? 3.982 13.273 18.75 1 97.44 104 VAL A C 1
ATOM 827 O O . VAL A 1 104 ? 3.633 14.109 19.578 1 97.44 104 VAL A O 1
ATOM 830 N N . GLY A 1 105 ? 5.188 12.953 18.484 1 96 105 GLY A N 1
ATOM 831 C CA . GLY A 1 105 ? 6.293 13.727 19.016 1 96 105 GLY A CA 1
ATOM 832 C C . GLY A 1 105 ? 6.898 14.68 18 1 96 105 GLY A C 1
ATOM 833 O O . GLY A 1 105 ? 6.277 14.984 16.984 1 96 105 GLY A O 1
ATOM 834 N N . LYS A 1 106 ? 8.086 15.148 18.359 1 93.44 106 LYS A N 1
ATOM 835 C CA . LYS A 1 106 ? 8.758 16.109 17.484 1 93.44 106 LYS A CA 1
ATOM 836 C C . LYS A 1 106 ? 9.211 15.438 16.188 1 93.44 106 LYS A C 1
ATOM 838 O O . LYS A 1 106 ? 9.117 16.031 15.109 1 93.44 106 LYS A O 1
ATOM 843 N N . ARG A 1 107 ? 9.562 14.141 16.297 1 94.81 107 ARG A N 1
ATOM 844 C CA . ARG A 1 107 ? 10.211 13.508 15.148 1 94.81 107 ARG A CA 1
ATOM 845 C C . ARG A 1 107 ? 9.422 12.289 14.688 1 94.81 107 ARG A C 1
ATOM 847 O O . ARG A 1 107 ? 9.516 11.891 13.523 1 94.81 107 ARG A O 1
ATOM 854 N N . ILE A 1 108 ? 8.695 11.68 15.609 1 96.81 108 ILE A N 1
ATOM 855 C CA . ILE A 1 108 ? 8.023 10.43 15.266 1 96.81 108 ILE A CA 1
ATOM 856 C C . ILE A 1 108 ? 6.531 10.539 15.586 1 96.81 108 ILE A C 1
ATOM 858 O O . ILE A 1 108 ? 6.148 11.164 16.578 1 96.81 108 ILE A O 1
ATOM 862 N N . ALA A 1 109 ? 5.781 9.953 14.75 1 97.88 109 ALA A N 1
ATOM 863 C CA . ALA A 1 109 ? 4.344 9.859 14.977 1 97.88 109 ALA A CA 1
ATOM 864 C C . ALA A 1 109 ? 3.826 8.461 14.656 1 97.88 109 ALA A C 1
ATOM 866 O O . ALA A 1 109 ? 4.312 7.805 13.734 1 97.88 109 ALA A O 1
ATOM 867 N N . MET A 1 110 ? 2.883 8.039 15.453 1 98.56 110 MET A N 1
ATOM 868 C CA . MET A 1 110 ? 2.154 6.809 15.18 1 98.56 110 MET A CA 1
ATOM 869 C C . MET A 1 110 ? 0.676 7.09 14.938 1 98.56 110 MET A C 1
ATOM 871 O O . MET A 1 110 ? 0.014 7.723 15.758 1 98.56 110 MET A O 1
ATOM 875 N N . VAL A 1 111 ? 0.217 6.691 13.781 1 98.38 111 VAL A N 1
ATOM 876 C CA . VAL A 1 111 ? -1.191 6.805 13.422 1 98.38 111 VAL A CA 1
ATOM 877 C C . VAL A 1 111 ? -1.792 5.414 13.234 1 98.38 111 VAL A C 1
ATOM 879 O O . VAL A 1 111 ? -1.161 4.535 12.641 1 98.38 111 VAL A O 1
ATOM 882 N N . ARG A 1 112 ? -2.957 5.227 13.727 1 98.44 112 ARG A N 1
ATOM 883 C CA . ARG A 1 112 ? -3.693 3.98 13.531 1 98.44 112 ARG A CA 1
ATOM 884 C C . ARG A 1 112 ? -4.984 4.227 12.75 1 98.44 112 ARG A C 1
ATOM 886 O O . ARG A 1 112 ? -5.551 5.316 12.812 1 98.44 112 ARG A O 1
ATOM 893 N N . GLY A 1 113 ? -5.391 3.209 12.047 1 97.94 113 GLY A N 1
ATOM 894 C CA . GLY A 1 113 ? -6.609 3.354 11.266 1 97.94 113 GLY A CA 1
ATO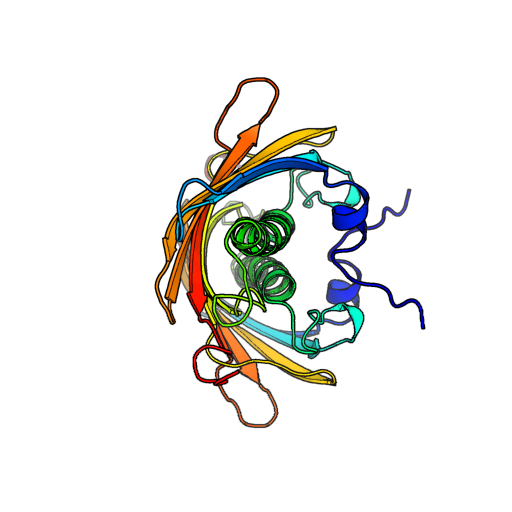M 895 C C . GLY A 1 113 ? -7.371 2.051 11.094 1 97.94 113 GLY A C 1
ATOM 896 O O . GLY A 1 113 ? -6.801 0.969 11.258 1 97.94 113 GLY A O 1
ATOM 897 N N . VAL A 1 114 ? -8.625 2.197 10.836 1 98.56 114 VAL A N 1
ATOM 898 C CA . VAL A 1 114 ? -9.5 1.087 10.469 1 98.56 114 VAL A CA 1
ATOM 899 C C . VAL A 1 114 ? -10.352 1.477 9.266 1 98.56 114 VAL A C 1
ATOM 901 O O . VAL A 1 114 ? -10.898 2.58 9.211 1 98.56 114 VAL A O 1
ATOM 904 N N . ILE A 1 115 ? -10.336 0.651 8.289 1 98.19 115 ILE A N 1
ATOM 905 C CA . ILE A 1 115 ? -11.289 0.774 7.195 1 98.19 115 ILE A CA 1
ATOM 906 C C . ILE A 1 115 ? -12.547 -0.038 7.512 1 98.19 115 ILE A C 1
ATOM 908 O O . ILE A 1 115 ? -12.461 -1.23 7.816 1 98.19 115 ILE A O 1
ATOM 912 N N . LYS A 1 116 ? -13.656 0.636 7.352 1 98.75 116 LYS A N 1
ATOM 913 C CA . LYS A 1 116 ? -14.938 -0.011 7.652 1 98.75 116 LYS A CA 1
ATOM 914 C C . LYS A 1 116 ? -15.891 0.081 6.469 1 98.75 116 LYS A C 1
ATOM 916 O O . LYS A 1 116 ? -15.844 1.043 5.699 1 98.75 116 LYS A O 1
ATOM 921 N N . ARG A 1 117 ? -16.688 -0.915 6.426 1 98.69 117 ARG A N 1
ATOM 922 C CA . ARG A 1 117 ? -17.828 -0.859 5.52 1 98.69 117 ARG A CA 1
ATOM 923 C C . ARG A 1 117 ? -18.938 0.021 6.086 1 98.69 117 ARG A C 1
ATOM 925 O O . ARG A 1 117 ? -19.406 -0.209 7.203 1 98.69 117 ARG A O 1
ATOM 932 N N . GLU A 1 118 ? -19.375 0.938 5.367 1 98.5 118 GLU A N 1
ATOM 933 C CA . GLU A 1 118 ? -20.312 1.942 5.883 1 98.5 118 GLU A CA 1
ATOM 934 C C . GLU A 1 118 ? -21.641 1.317 6.254 1 98.5 118 GLU A C 1
ATOM 936 O O . GLU A 1 118 ? -22.234 1.667 7.277 1 98.5 118 GLU A O 1
ATOM 941 N N . ARG A 1 119 ? -22.078 0.379 5.449 1 98 119 ARG A N 1
ATOM 942 C CA . ARG A 1 119 ? -23.438 -0.146 5.566 1 98 119 ARG A CA 1
ATOM 943 C C . ARG A 1 119 ? -23.641 -0.845 6.906 1 98 119 ARG A C 1
ATOM 945 O O . ARG A 1 119 ? -24.734 -0.81 7.469 1 98 119 ARG A O 1
ATOM 952 N N . ASP A 1 120 ? -22.641 -1.482 7.48 1 98.19 120 ASP A N 1
ATOM 953 C CA . ASP A 1 120 ? -22.891 -2.27 8.688 1 98.19 120 ASP A CA 1
ATOM 954 C C . ASP A 1 120 ? -21.781 -2.047 9.719 1 98.19 120 ASP A C 1
ATOM 956 O O . ASP A 1 120 ? -21.812 -2.645 10.797 1 98.19 120 ASP A O 1
ATOM 960 N N . GLY A 1 121 ? -20.797 -1.262 9.383 1 98.31 121 GLY A N 1
ATOM 961 C CA . GLY A 1 121 ? -19.75 -0.922 10.336 1 98.31 121 GLY A CA 1
ATOM 962 C C . GLY A 1 121 ? -18.703 -2.01 10.477 1 98.31 121 GLY A C 1
ATOM 963 O O . GLY A 1 121 ? -17.812 -1.912 11.328 1 98.31 121 GLY A O 1
ATOM 964 N N . ALA A 1 122 ? -18.734 -3.008 9.578 1 98.56 122 ALA A N 1
ATOM 965 C CA . ALA A 1 122 ? -17.766 -4.098 9.664 1 98.56 122 ALA A CA 1
ATOM 966 C C . ALA A 1 122 ? -16.359 -3.611 9.344 1 98.56 122 ALA A C 1
ATOM 968 O O . ALA A 1 122 ? -16.156 -2.883 8.375 1 98.56 122 ALA A O 1
ATOM 969 N N . ALA A 1 123 ? -15.398 -4.035 10.219 1 98.75 123 ALA A N 1
ATOM 970 C CA . ALA A 1 123 ? -13.992 -3.732 9.953 1 98.75 123 ALA A CA 1
ATOM 971 C C . ALA A 1 123 ? -13.461 -4.578 8.797 1 98.75 123 ALA A C 1
ATOM 973 O O . ALA A 1 123 ? -13.656 -5.797 8.773 1 98.75 123 ALA A O 1
ATOM 974 N N . LEU A 1 124 ? -12.797 -3.932 7.855 1 98.62 124 LEU A N 1
ATOM 975 C CA . LEU A 1 124 ? -12.273 -4.637 6.691 1 98.62 124 LEU A CA 1
ATOM 976 C C . LEU A 1 124 ? -10.75 -4.707 6.734 1 98.62 124 LEU A C 1
ATOM 978 O O . LEU A 1 124 ? -10.156 -5.707 6.328 1 98.62 124 LEU A O 1
ATOM 982 N N . VAL A 1 125 ? -10.086 -3.643 7.16 1 98.62 125 VAL A N 1
ATOM 983 C CA . VAL A 1 125 ? -8.625 -3.557 7.199 1 98.62 125 VAL A CA 1
ATOM 984 C C . VAL A 1 125 ? -8.195 -2.703 8.391 1 98.62 125 VAL A C 1
ATOM 986 O O . VAL A 1 125 ? -8.812 -1.679 8.688 1 98.62 125 VAL A O 1
ATOM 989 N N . THR A 1 126 ? -7.168 -3.104 9.07 1 98.62 126 THR A N 1
ATOM 990 C CA . THR A 1 126 ? -6.539 -2.254 10.078 1 98.62 126 THR A CA 1
ATOM 991 C C . THR A 1 126 ? -5.137 -1.846 9.633 1 98.62 126 THR A C 1
ATOM 993 O O . THR A 1 126 ? -4.52 -2.516 8.805 1 98.62 126 THR A O 1
ATOM 996 N N . CYS A 1 127 ? -4.707 -0.764 10.195 1 97.94 127 CYS A N 1
ATOM 997 C CA . CYS A 1 127 ? -3.402 -0.253 9.781 1 97.94 127 CYS A CA 1
ATOM 998 C C . CYS A 1 127 ? -2.693 0.428 10.945 1 97.94 127 CYS A C 1
ATOM 1000 O O . CYS A 1 127 ? -3.34 1.05 11.797 1 97.94 127 CYS A O 1
ATOM 1002 N N . GLU A 1 128 ? -1.447 0.302 11.031 1 98.38 128 GLU A N 1
ATOM 1003 C CA . GLU A 1 128 ? -0.54 1.056 11.891 1 98.38 128 GLU A CA 1
ATOM 1004 C C . GLU A 1 128 ? 0.582 1.7 11.078 1 98.38 128 GLU A C 1
ATOM 1006 O O . GLU A 1 128 ? 1.238 1.031 10.273 1 98.38 128 GLU A O 1
ATOM 1011 N N . HIS A 1 129 ? 0.727 2.973 11.258 1 98.69 129 HIS A N 1
ATOM 1012 C CA . HIS A 1 129 ? 1.644 3.77 10.445 1 98.69 129 HIS A CA 1
ATOM 1013 C C . HIS A 1 129 ? 2.57 4.602 11.328 1 98.69 129 HIS A C 1
ATOM 1015 O O . HIS A 1 129 ? 2.107 5.422 12.117 1 98.69 129 HIS A O 1
ATOM 1021 N N . ASN A 1 130 ? 3.865 4.355 11.172 1 98.56 130 ASN A N 1
ATOM 1022 C CA . ASN A 1 130 ? 4.887 5.176 11.812 1 98.56 130 ASN A CA 1
ATOM 1023 C C . ASN A 1 130 ? 5.527 6.148 10.828 1 98.56 130 ASN A C 1
ATOM 1025 O O . ASN A 1 130 ? 6.031 5.734 9.781 1 98.56 130 ASN A O 1
ATOM 1029 N N . LYS A 1 131 ? 5.539 7.371 11.211 1 97.56 131 LYS A N 1
ATOM 1030 C CA . LYS A 1 131 ? 6.047 8.414 10.32 1 97.56 131 LYS A CA 1
ATOM 1031 C C . LYS A 1 131 ? 7.207 9.164 10.969 1 97.56 131 LYS A C 1
ATOM 1033 O O . LYS A 1 131 ? 7.355 9.164 12.188 1 97.56 131 LYS A O 1
ATOM 1038 N N . TYR A 1 132 ? 8 9.758 10.117 1 96.19 132 TYR A N 1
ATOM 1039 C CA . TYR A 1 132 ? 9.141 10.555 10.539 1 96.19 132 TYR A CA 1
ATOM 1040 C C . TYR A 1 132 ? 9.023 11.984 10.023 1 96.19 132 TYR A C 1
ATOM 1042 O O . TYR A 1 132 ? 8.75 12.203 8.836 1 96.19 132 TYR A O 1
ATOM 1050 N N . ASN A 1 133 ? 9.203 12.891 10.883 1 94.19 133 ASN A N 1
ATOM 1051 C CA . ASN A 1 133 ? 9.164 14.312 10.539 1 94.19 133 ASN A CA 1
ATOM 1052 C C . ASN A 1 133 ? 10.5 14.797 10 1 94.19 133 ASN A C 1
ATOM 1054 O O . ASN A 1 133 ? 11.414 15.094 10.773 1 94.19 133 ASN A O 1
ATOM 1058 N N . VAL A 1 134 ? 10.594 15.062 8.734 1 86.06 13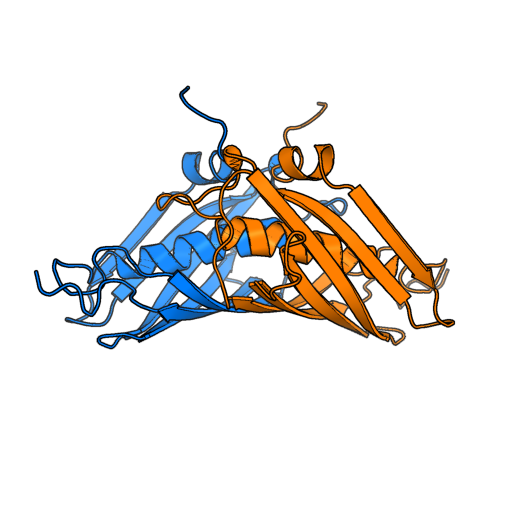4 VAL A N 1
ATOM 1059 C CA . VAL A 1 134 ? 11.859 15.422 8.109 1 86.06 134 VAL A CA 1
ATOM 1060 C C . VAL A 1 134 ? 12.156 16.906 8.367 1 86.06 134 VAL A C 1
ATOM 1062 O O . VAL A 1 134 ? 13.297 17.344 8.195 1 86.06 134 VAL A O 1
ATOM 1065 N N . ASN A 1 135 ? 11.234 17.656 8.727 1 77.38 135 ASN A N 1
ATOM 1066 C CA . ASN A 1 135 ? 11.414 19.094 8.945 1 77.38 135 ASN A CA 1
ATOM 1067 C C . ASN A 1 135 ? 11.672 19.406 10.414 1 77.38 135 ASN A C 1
ATOM 1069 O O . ASN A 1 135 ? 11.594 20.562 10.836 1 77.38 135 ASN A O 1
ATOM 1073 N N . ALA A 1 136 ? 11.961 18.422 11.203 1 68.56 136 ALA A N 1
ATOM 1074 C CA . ALA A 1 136 ? 12.055 18.656 12.648 1 68.56 136 ALA A CA 1
ATOM 1075 C C . ALA A 1 136 ? 13.203 19.594 12.977 1 68.56 136 ALA A C 1
ATOM 1077 O O . ALA A 1 136 ? 13.141 20.328 13.961 1 68.56 136 ALA A O 1
ATOM 1078 N N . ASP A 1 137 ? 14.211 19.484 12.195 1 64.56 137 ASP A N 1
ATOM 1079 C CA . ASP A 1 137 ? 15.359 20.312 12.531 1 64.56 137 ASP A CA 1
ATOM 1080 C C . ASP A 1 137 ? 15.305 21.656 11.797 1 64.56 137 ASP A C 1
ATOM 1082 O O . ASP A 1 137 ? 16.141 22.531 12.023 1 64.56 137 ASP A O 1
ATOM 1086 N N . LEU A 1 138 ? 14.445 21.641 10.805 1 52.5 138 LEU A N 1
ATOM 1087 C CA . LEU A 1 138 ? 14.43 22.922 10.109 1 52.5 138 LEU A CA 1
ATOM 1088 C C . LEU A 1 138 ? 13.859 24.016 11 1 52.5 138 LEU A C 1
ATOM 1090 O O . LEU A 1 138 ? 12.75 23.891 11.516 1 52.5 138 LEU A O 1
ATOM 1094 N N . LYS A 1 139 ? 14.789 24.562 11.906 1 47.59 139 LYS A N 1
ATOM 1095 C CA . LYS A 1 139 ? 14.578 25.828 12.617 1 47.59 139 LYS A CA 1
ATOM 1096 C C . LYS A 1 139 ? 13.844 26.844 11.742 1 47.59 139 LYS A C 1
ATOM 1098 O O . LYS A 1 139 ? 14.297 27.156 10.641 1 47.59 139 LYS A O 1
ATOM 1103 N N . LEU A 1 140 ? 12.484 26.797 11.727 1 36.31 140 LEU A N 1
ATOM 1104 C CA . LEU A 1 140 ? 12 28.047 11.156 1 36.31 140 LEU A CA 1
ATOM 1105 C C . LEU A 1 140 ? 12.578 29.25 11.898 1 36.31 140 LEU A C 1
ATOM 1107 O O . LEU A 1 140 ? 12.766 29.203 13.117 1 36.31 140 LEU A O 1
ATOM 1111 N N . MET B 1 1 ? -15.672 -2.928 -21.969 1 30.34 1 MET B N 1
ATOM 1112 C CA . MET B 1 1 ? -15.227 -1.671 -21.359 1 30.34 1 MET B CA 1
ATOM 1113 C C . MET B 1 1 ? -13.758 -1.747 -20.969 1 30.34 1 MET B C 1
ATOM 1115 O O . MET B 1 1 ? -13.383 -2.574 -20.125 1 30.34 1 MET B O 1
ATOM 1119 N N . GLU B 1 2 ? -12.828 -1.739 -21.672 1 43.69 2 GLU B N 1
ATOM 1120 C CA . GLU B 1 2 ? -11.383 -1.959 -21.625 1 43.69 2 GLU B CA 1
ATOM 1121 C C . GLU B 1 2 ? -10.766 -1.29 -20.391 1 43.69 2 GLU B C 1
ATOM 1123 O O . GLU B 1 2 ? -10.453 -0.097 -20.422 1 43.69 2 GLU B O 1
ATOM 1128 N N . GLY B 1 3 ? -11.391 -1.247 -19.203 1 54.22 3 GLY B N 1
ATOM 1129 C CA . GLY B 1 3 ? -11.578 -0.372 -18.047 1 54.22 3 GLY B CA 1
ATOM 1130 C C . GLY B 1 3 ? -10.281 0.021 -17.375 1 54.22 3 GLY B C 1
ATOM 1131 O O . GLY B 1 3 ? -9.258 -0.64 -17.547 1 54.22 3 GLY B O 1
ATOM 1132 N N . LYS B 1 4 ? -10.117 1.353 -16.969 1 76.25 4 LYS B N 1
ATOM 1133 C CA . LYS B 1 4 ? -9.047 2.055 -16.266 1 76.25 4 LYS B CA 1
ATOM 1134 C C . LYS B 1 4 ? -8.719 1.367 -14.938 1 76.25 4 LYS B C 1
ATOM 1136 O O . LYS B 1 4 ? -9.625 0.98 -14.195 1 76.25 4 LYS B O 1
ATOM 1141 N N . ASN B 1 5 ? -7.598 0.614 -14.883 1 87.12 5 ASN B N 1
ATOM 1142 C CA . ASN B 1 5 ? -7.117 0.072 -13.617 1 87.12 5 ASN B CA 1
ATOM 1143 C C . ASN B 1 5 ? -5.988 0.922 -13.031 1 87.12 5 ASN B C 1
ATOM 1145 O O . ASN B 1 5 ? -5.113 1.383 -13.766 1 87.12 5 ASN B O 1
ATOM 1149 N N . PHE B 1 6 ? -6.027 1.121 -11.766 1 86 6 PHE B N 1
ATOM 1150 C CA . PHE B 1 6 ? -5.113 2.055 -11.117 1 86 6 PHE B CA 1
ATOM 1151 C C . PHE B 1 6 ? -3.672 1.571 -11.234 1 86 6 PHE B C 1
ATOM 1153 O O . PHE B 1 6 ? -2.734 2.363 -11.125 1 86 6 PHE B O 1
ATOM 1160 N N . LEU B 1 7 ? -3.506 0.271 -11.453 1 91.31 7 LEU B N 1
ATOM 1161 C CA . LEU B 1 7 ? -2.174 -0.32 -11.523 1 91.31 7 LEU B CA 1
ATOM 1162 C C . LEU B 1 7 ? -1.651 -0.314 -12.961 1 91.31 7 LEU B C 1
ATOM 1164 O O . LEU B 1 7 ? -0.474 -0.592 -13.195 1 91.31 7 LEU B O 1
ATOM 1168 N N . LEU B 1 8 ? -2.461 0.042 -13.891 1 90.88 8 LEU B N 1
ATOM 1169 C CA . LEU B 1 8 ? -2.143 -0.13 -15.305 1 90.88 8 LEU B CA 1
ATOM 1170 C C . LEU B 1 8 ? -0.879 0.64 -15.672 1 90.88 8 LEU B C 1
ATOM 1172 O O . LEU B 1 8 ? -0.023 0.124 -16.391 1 90.88 8 LEU B O 1
ATOM 1176 N N . PRO B 1 9 ? -0.708 1.875 -15.188 1 92 9 PRO B N 1
ATOM 1177 C CA . PRO B 1 9 ? 0.518 2.59 -15.555 1 92 9 PRO B CA 1
ATOM 1178 C C . PRO B 1 9 ? 1.782 1.849 -15.125 1 92 9 PRO B C 1
ATOM 1180 O O . PRO B 1 9 ? 2.807 1.921 -15.805 1 92 9 PRO B O 1
ATOM 1183 N N . TRP B 1 10 ? 1.733 1.143 -14.047 1 94.94 10 TRP B N 1
ATOM 1184 C CA . TRP B 1 10 ? 2.881 0.379 -13.57 1 94.94 10 TRP B CA 1
ATOM 1185 C C . TRP B 1 10 ? 2.984 -0.959 -14.289 1 94.94 10 TRP B C 1
ATOM 1187 O O . TRP B 1 10 ? 4.078 -1.381 -14.68 1 94.94 10 TRP B O 1
ATOM 1197 N N . LEU B 1 11 ? 1.869 -1.604 -14.539 1 94.06 11 LEU B N 1
ATOM 1198 C CA . LEU B 1 11 ? 1.839 -2.895 -15.219 1 94.06 11 LEU B CA 1
ATOM 1199 C C . LEU B 1 11 ? 2.424 -2.783 -16.625 1 94.06 11 LEU B C 1
ATOM 1201 O O . LEU B 1 11 ? 3.035 -3.73 -17.125 1 94.06 11 LEU B O 1
ATOM 1205 N N . ASP B 1 12 ? 2.326 -1.661 -17.172 1 95.31 12 ASP B N 1
ATOM 1206 C CA . ASP B 1 12 ? 2.756 -1.444 -18.547 1 95.31 12 ASP B CA 1
ATOM 1207 C C . ASP B 1 12 ? 4.277 -1.338 -18.641 1 95.31 12 ASP B C 1
ATOM 1209 O O . ASP B 1 12 ? 4.852 -1.476 -19.719 1 95.31 12 ASP B O 1
ATOM 1213 N N . ILE B 1 13 ? 4.91 -1.141 -17.484 1 96.88 13 ILE B N 1
ATOM 1214 C CA . ILE B 1 13 ? 6.328 -0.815 -17.609 1 96.88 13 ILE B CA 1
ATOM 1215 C C . ILE B 1 13 ? 7.152 -1.818 -16.812 1 96.88 13 ILE B C 1
ATOM 1217 O O . ILE B 1 13 ? 8.375 -1.899 -16.969 1 96.88 13 ILE B O 1
ATOM 1221 N N . VAL B 1 14 ? 6.555 -2.574 -15.883 1 97.88 14 VAL B N 1
ATOM 1222 C CA . VAL B 1 14 ? 7.293 -3.492 -15.023 1 97.88 14 VAL B CA 1
ATOM 1223 C C . VAL B 1 14 ? 7.785 -4.684 -15.836 1 97.88 14 VAL B C 1
ATOM 1225 O O . VAL B 1 14 ? 7.066 -5.191 -16.703 1 97.88 14 VAL B O 1
ATOM 1228 N N . GLU B 1 15 ? 9.023 -5.066 -15.547 1 98.19 15 GLU B N 1
ATOM 1229 C CA . GLU B 1 15 ? 9.656 -6.195 -16.219 1 98.19 15 GLU B CA 1
ATOM 1230 C C . GLU B 1 15 ? 9.93 -7.336 -15.234 1 98.19 15 GLU B C 1
ATOM 1232 O O . GLU B 1 15 ? 10.352 -7.098 -14.102 1 98.19 15 GLU B O 1
ATOM 1237 N N . VAL B 1 16 ? 9.727 -8.555 -15.711 1 97.94 16 VAL B N 1
ATOM 1238 C CA . VAL B 1 16 ? 10.188 -9.727 -14.961 1 97.94 16 VAL B CA 1
ATOM 1239 C C . VAL B 1 16 ? 11.656 -9.992 -15.281 1 97.94 16 VAL B C 1
ATOM 1241 O O . VAL B 1 16 ? 12 -10.281 -16.422 1 97.94 16 VAL B O 1
ATOM 1244 N N . VAL B 1 17 ? 12.469 -9.914 -14.289 1 98.06 17 VAL B N 1
ATOM 1245 C CA . VAL B 1 17 ? 13.906 -10.133 -14.453 1 98.06 17 VAL B CA 1
ATOM 1246 C C . VAL B 1 17 ? 14.234 -11.594 -14.188 1 98.06 17 VAL B C 1
ATOM 1248 O O . VAL B 1 17 ? 15.047 -12.195 -14.898 1 98.06 17 VAL B O 1
ATOM 1251 N N . GLU B 1 18 ? 13.68 -12.047 -13.148 1 97.31 18 GLU B N 1
ATOM 1252 C CA . GLU B 1 18 ? 13.883 -13.43 -12.719 1 97.31 18 GLU B CA 1
ATOM 1253 C C . GLU B 1 18 ? 12.625 -13.992 -12.055 1 97.31 18 GLU B C 1
ATOM 1255 O O . GLU B 1 18 ? 11.898 -13.258 -11.383 1 97.31 18 GLU B O 1
ATOM 1260 N N . ALA B 1 19 ? 12.383 -15.234 -12.336 1 97.88 19 ALA B N 1
ATOM 1261 C CA . ALA B 1 19 ? 11.367 -16.031 -11.656 1 97.88 19 ALA B CA 1
ATOM 1262 C C . ALA B 1 19 ? 11.766 -17.516 -11.625 1 97.88 19 ALA B C 1
ATOM 1264 O O . ALA B 1 19 ? 11.867 -18.156 -12.672 1 97.88 19 ALA B O 1
ATOM 1265 N N . GLU B 1 20 ? 11.984 -17.938 -10.414 1 98.06 20 GLU B N 1
ATOM 1266 C CA . GLU B 1 20 ? 12.586 -19.266 -10.312 1 98.06 20 GLU B CA 1
ATOM 1267 C C . GLU B 1 20 ? 11.883 -20.109 -9.25 1 98.06 20 GLU B C 1
ATOM 1269 O O . GLU B 1 20 ? 11.609 -19.625 -8.148 1 98.06 20 GLU B O 1
ATOM 1274 N N . GLN B 1 21 ? 11.633 -21.312 -9.617 1 98.31 21 GLN B N 1
ATOM 1275 C CA . GLN B 1 21 ? 11.234 -22.328 -8.633 1 98.31 21 GLN B CA 1
ATOM 1276 C C . GLN B 1 21 ? 12.453 -22.969 -7.977 1 98.31 21 GLN B C 1
ATOM 1278 O O . GLN B 1 21 ? 13.25 -23.625 -8.641 1 98.31 21 GLN B O 1
ATOM 1283 N N . LEU B 1 22 ? 12.578 -22.797 -6.742 1 97.94 22 LEU B N 1
ATOM 1284 C CA . LEU B 1 22 ? 13.75 -23.312 -6.031 1 97.94 22 LEU B CA 1
ATOM 1285 C C . LEU B 1 22 ? 13.484 -24.719 -5.5 1 97.94 22 LEU B C 1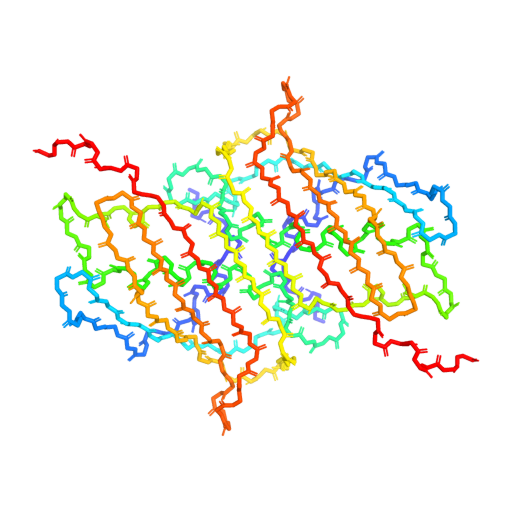
ATOM 1287 O O . LEU B 1 22 ? 14.422 -25.516 -5.34 1 97.94 22 LEU B O 1
ATOM 1291 N N . SER B 1 23 ? 12.297 -25 -5.137 1 97.56 23 SER B N 1
ATOM 1292 C CA . SER B 1 23 ? 11.766 -26.297 -4.715 1 97.56 23 SER B CA 1
ATOM 1293 C C . SER B 1 23 ? 10.266 -26.391 -4.988 1 97.56 23 SER B C 1
ATOM 1295 O O . SER B 1 23 ? 9.703 -25.562 -5.695 1 97.56 23 SER B O 1
ATOM 1297 N N . GLU B 1 24 ? 9.695 -27.391 -4.363 1 95.5 24 GLU B N 1
ATOM 1298 C CA . GLU B 1 24 ? 8.258 -27.562 -4.559 1 95.5 24 GLU B CA 1
ATOM 1299 C C . GLU B 1 24 ? 7.48 -26.422 -3.9 1 95.5 24 GLU B C 1
ATOM 1301 O O . GLU B 1 24 ? 6.363 -26.109 -4.32 1 95.5 24 GLU B O 1
ATOM 1306 N N . THR B 1 25 ? 8.102 -25.859 -2.863 1 96.44 25 THR B N 1
ATOM 1307 C CA . THR B 1 25 ? 7.336 -24.859 -2.113 1 96.44 25 THR B CA 1
ATOM 1308 C C . THR B 1 25 ? 8.109 -23.547 -2 1 96.44 25 THR B C 1
ATOM 1310 O O . THR B 1 25 ? 7.715 -22.656 -1.252 1 96.44 25 THR B O 1
ATOM 1313 N N . MET B 1 26 ? 9.234 -23.469 -2.682 1 97.62 26 MET B N 1
ATOM 1314 C CA . MET B 1 26 ? 10.047 -22.266 -2.559 1 97.62 26 MET B CA 1
ATOM 1315 C C . MET B 1 26 ? 10.305 -21.641 -3.928 1 97.62 26 MET B C 1
ATOM 1317 O O . MET B 1 26 ? 10.547 -22.359 -4.902 1 97.62 26 MET B O 1
ATOM 1321 N N . SER B 1 27 ? 10.195 -20.344 -4.004 1 98.44 27 SER B N 1
ATOM 1322 C CA . SER B 1 27 ? 10.438 -19.609 -5.242 1 98.44 27 SER B CA 1
ATOM 1323 C C . SER B 1 27 ? 11.117 -18.266 -4.973 1 98.44 27 SER B C 1
ATOM 1325 O O . SER B 1 27 ? 11.195 -17.828 -3.822 1 98.44 27 SER B O 1
ATOM 1327 N N . ARG B 1 28 ? 11.656 -17.688 -5.953 1 98.38 28 ARG B N 1
ATOM 1328 C CA . ARG B 1 28 ? 12.188 -16.328 -5.953 1 98.38 28 ARG B CA 1
ATOM 1329 C C . ARG B 1 28 ? 11.82 -15.609 -7.242 1 98.38 28 ARG B C 1
ATOM 1331 O O . ARG B 1 28 ? 11.625 -16.234 -8.281 1 98.38 28 ARG B O 1
ATOM 1338 N N . ALA B 1 29 ? 11.672 -14.344 -7.18 1 98.56 29 ALA B N 1
ATOM 1339 C CA . ALA B 1 29 ? 11.367 -13.523 -8.352 1 98.56 29 ALA B CA 1
ATOM 1340 C C . ALA B 1 29 ? 11.922 -12.109 -8.188 1 98.56 29 ALA B C 1
ATOM 1342 O O . ALA B 1 29 ? 12.016 -11.594 -7.07 1 98.56 29 ALA B O 1
ATOM 1343 N N . THR B 1 30 ? 12.32 -11.516 -9.273 1 98.81 30 THR B N 1
ATOM 1344 C CA . THR B 1 30 ? 12.789 -10.141 -9.32 1 98.81 30 THR B CA 1
ATOM 1345 C C . THR B 1 30 ? 12.07 -9.359 -10.422 1 98.81 30 THR B C 1
ATOM 1347 O O . THR B 1 30 ? 11.953 -9.844 -11.555 1 98.81 30 THR B O 1
ATOM 1350 N N . PHE B 1 31 ? 11.602 -8.242 -10.094 1 98.69 31 PHE B N 1
ATOM 1351 C CA . PHE B 1 31 ? 10.953 -7.336 -11.031 1 98.69 31 PHE B CA 1
ATOM 1352 C C . PHE B 1 31 ? 11.703 -6.016 -11.117 1 98.69 31 PHE B C 1
ATOM 1354 O O . PHE B 1 31 ? 12.383 -5.617 -10.172 1 98.69 31 PHE B O 1
ATOM 1361 N N . ARG B 1 32 ? 11.5 -5.344 -12.227 1 98.69 32 ARG B N 1
ATOM 1362 C CA . ARG B 1 32 ? 12.258 -4.137 -12.523 1 98.69 32 ARG B CA 1
AT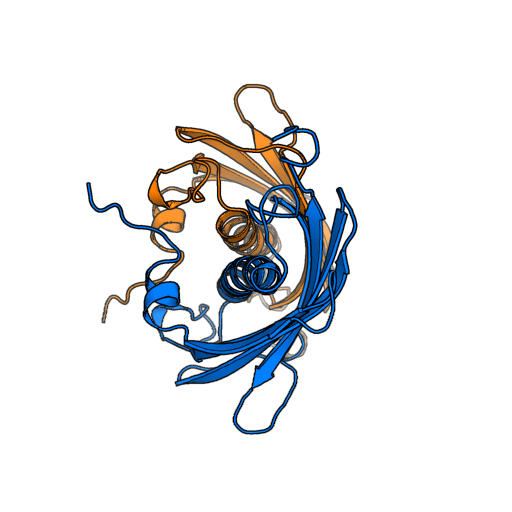OM 1363 C C . ARG B 1 32 ? 11.375 -3.068 -13.156 1 98.69 32 ARG B C 1
ATOM 1365 O O . ARG B 1 32 ? 10.555 -3.369 -14.023 1 98.69 32 ARG B O 1
ATOM 1372 N N . PHE B 1 33 ? 11.516 -1.844 -12.664 1 98.38 33 PHE B N 1
ATOM 1373 C CA . PHE B 1 33 ? 10.781 -0.756 -13.2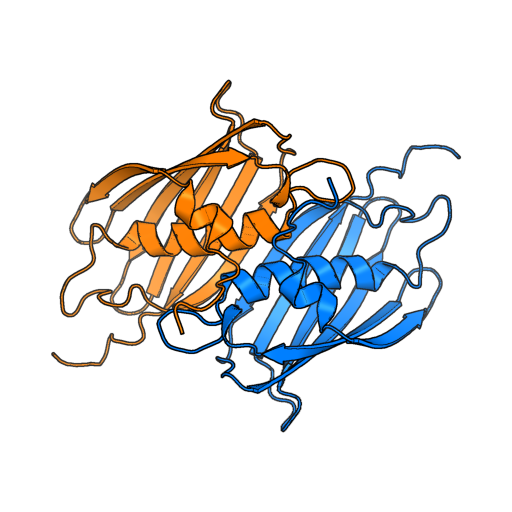97 1 98.38 33 PHE B CA 1
ATOM 1374 C C . PHE B 1 33 ? 11.461 0.583 -13.031 1 98.38 33 PHE B C 1
ATOM 1376 O O . PHE B 1 33 ? 12.148 0.747 -12.023 1 98.38 33 PHE B O 1
ATOM 1383 N N . PRO B 1 34 ? 11.281 1.534 -13.898 1 98.5 34 PRO B N 1
ATOM 1384 C CA . PRO B 1 34 ? 11.727 2.906 -13.641 1 98.5 34 PRO B CA 1
ATOM 1385 C C . PRO B 1 34 ? 10.688 3.73 -12.883 1 98.5 34 PRO B C 1
ATOM 1387 O O . PRO B 1 34 ? 9.484 3.582 -13.109 1 98.5 34 PRO B O 1
ATOM 1390 N N . VAL B 1 35 ? 11.195 4.57 -12.023 1 97.94 35 VAL B N 1
ATOM 1391 C CA . VAL B 1 35 ? 10.305 5.508 -11.344 1 97.94 35 VAL B CA 1
ATOM 1392 C C . VAL B 1 35 ? 9.812 6.566 -12.328 1 97.94 35 VAL B C 1
ATOM 1394 O O . VAL B 1 35 ? 10.609 7.363 -12.844 1 97.94 35 VAL B O 1
ATOM 1397 N N . GLN B 1 36 ? 8.547 6.566 -12.516 1 96.81 36 GLN B N 1
ATOM 1398 C CA . GLN B 1 36 ? 7.938 7.504 -13.461 1 96.81 36 GLN B CA 1
ATOM 1399 C C . GLN B 1 36 ? 7.32 8.695 -12.734 1 96.81 36 GLN B C 1
ATOM 1401 O O . GLN B 1 36 ? 7.008 8.609 -11.547 1 96.81 36 GLN B O 1
ATOM 1406 N N . PRO B 1 37 ? 7.137 9.812 -13.469 1 95 37 PRO B N 1
ATOM 1407 C CA . PRO B 1 37 ? 6.594 11.023 -12.844 1 95 37 PRO B CA 1
ATOM 1408 C C . PRO B 1 37 ? 5.227 10.789 -12.203 1 95 37 PRO B C 1
ATOM 1410 O O . PRO B 1 37 ? 4.906 11.406 -11.188 1 95 37 PRO B O 1
ATOM 1413 N N . GLU B 1 38 ? 4.473 9.867 -12.742 1 94.5 38 GLU B N 1
ATOM 1414 C CA . GLU B 1 38 ? 3.104 9.648 -12.281 1 94.5 38 GLU B CA 1
ATOM 1415 C C . GLU B 1 38 ? 3.084 8.93 -10.93 1 94.5 38 GLU B C 1
ATOM 1417 O O . GLU B 1 38 ? 2.039 8.844 -10.281 1 94.5 38 GLU B O 1
ATOM 1422 N N . PHE B 1 39 ? 4.254 8.469 -10.461 1 96.25 39 PHE B N 1
ATOM 1423 C CA . PHE B 1 39 ? 4.32 7.703 -9.219 1 96.25 39 PHE B CA 1
ATOM 1424 C C . PHE B 1 39 ? 4.871 8.562 -8.086 1 96.25 39 PHE B C 1
ATOM 1426 O O . PHE B 1 39 ? 5.039 8.078 -6.961 1 96.25 39 PHE B O 1
ATOM 1433 N N . LEU B 1 40 ? 5.145 9.805 -8.328 1 95.12 40 LEU B N 1
ATOM 1434 C CA . LEU B 1 40 ? 5.871 10.625 -7.363 1 95.12 40 LEU B CA 1
ATOM 1435 C C . LEU B 1 40 ? 4.918 11.25 -6.352 1 95.12 40 LEU B C 1
ATOM 1437 O O . LEU B 1 40 ? 3.762 11.539 -6.676 1 95.12 40 LEU B O 1
ATOM 1441 N N . ASN B 1 41 ? 5.449 11.414 -5.145 1 91.88 41 ASN B N 1
ATOM 1442 C CA . ASN B 1 41 ? 4.742 12.211 -4.148 1 91.88 41 ASN B CA 1
ATOM 1443 C C . ASN B 1 41 ? 4.996 13.703 -4.34 1 91.88 41 ASN B C 1
ATOM 1445 O O . ASN B 1 41 ? 5.742 14.102 -5.242 1 91.88 41 ASN B O 1
ATOM 1449 N N . PRO B 1 42 ? 4.332 14.508 -3.49 1 87.62 42 PRO B N 1
ATOM 1450 C CA . PRO B 1 42 ? 4.477 15.953 -3.674 1 87.62 42 PRO B CA 1
ATOM 1451 C C . PRO B 1 42 ? 5.906 16.438 -3.459 1 87.62 42 PRO B C 1
ATOM 1453 O O . PRO B 1 42 ? 6.277 17.516 -3.938 1 87.62 42 PRO B O 1
ATOM 1456 N N . MET B 1 43 ? 6.73 15.664 -2.809 1 88 43 MET B N 1
ATOM 1457 C CA . MET B 1 43 ? 8.109 16.062 -2.527 1 88 43 MET B CA 1
ATOM 1458 C C . MET B 1 43 ? 9.039 15.602 -3.643 1 88 43 MET B C 1
ATOM 1460 O O . MET B 1 43 ? 10.25 15.836 -3.576 1 88 43 MET B O 1
ATOM 1464 N N . GLY B 1 44 ? 8.508 14.891 -4.629 1 91.62 44 GLY B N 1
ATOM 1465 C CA . GLY B 1 44 ? 9.297 14.539 -5.797 1 91.62 44 GLY B CA 1
ATOM 1466 C C . GLY B 1 44 ? 9.977 13.188 -5.672 1 91.62 44 GLY B C 1
ATOM 1467 O O . GLY B 1 44 ? 10.898 12.875 -6.426 1 91.62 44 GLY B O 1
ATOM 1468 N N . THR B 1 45 ? 9.625 12.484 -4.711 1 95.81 45 THR B N 1
ATOM 1469 C CA . THR B 1 45 ? 10.133 11.125 -4.566 1 95.81 45 THR B CA 1
ATOM 1470 C C . THR B 1 45 ? 9.023 10.102 -4.777 1 95.81 45 THR B C 1
ATOM 1472 O O . THR B 1 45 ? 7.848 10.469 -4.875 1 95.81 45 THR B O 1
ATOM 1475 N N . LEU B 1 46 ? 9.414 8.859 -4.949 1 96.88 46 LEU B N 1
ATOM 1476 C CA . LEU B 1 46 ? 8.422 7.805 -5.125 1 96.88 46 LEU B CA 1
ATOM 1477 C C . LEU B 1 46 ? 7.469 7.754 -3.936 1 96.88 46 LEU B C 1
ATOM 1479 O O . LEU B 1 46 ? 7.906 7.672 -2.787 1 96.88 46 LEU B O 1
ATOM 1483 N N . HIS B 1 47 ? 6.23 7.871 -4.258 1 96.94 47 HIS B N 1
ATOM 1484 C CA . HIS B 1 47 ? 5.195 7.859 -3.232 1 96.94 47 HIS B CA 1
ATOM 1485 C C . HIS B 1 47 ? 5.176 6.535 -2.48 1 96.94 47 HIS B C 1
ATOM 1487 O O . HIS B 1 47 ? 5.195 5.465 -3.098 1 96.94 47 HIS B O 1
ATOM 1493 N N . ALA B 1 48 ? 5.094 6.562 -1.162 1 97 48 ALA B N 1
ATOM 1494 C CA . ALA B 1 48 ? 5.027 5.34 -0.364 1 97 48 ALA B CA 1
ATOM 1495 C C . ALA B 1 48 ? 3.771 4.539 -0.697 1 97 48 ALA B C 1
ATOM 1497 O O . ALA B 1 48 ? 3.789 3.305 -0.667 1 97 48 ALA B O 1
ATOM 1498 N N . GLY B 1 49 ? 2.676 5.234 -0.995 1 95.75 49 GLY B N 1
ATOM 1499 C CA . GLY B 1 49 ? 1.466 4.566 -1.44 1 95.75 49 GLY B CA 1
ATOM 1500 C C . GLY B 1 49 ? 1.652 3.797 -2.736 1 95.75 49 GLY B C 1
ATOM 1501 O O . GLY B 1 49 ? 1.18 2.666 -2.867 1 95.75 49 GLY B O 1
ATOM 1502 N N . ALA B 1 50 ? 2.314 4.395 -3.645 1 95.56 50 ALA B N 1
ATOM 1503 C CA . ALA B 1 50 ? 2.633 3.705 -4.891 1 95.56 50 ALA B CA 1
ATOM 1504 C C . ALA B 1 50 ? 3.525 2.494 -4.637 1 95.56 50 ALA B C 1
ATOM 1506 O O . ALA B 1 50 ? 3.262 1.402 -5.148 1 95.56 50 ALA B O 1
ATOM 1507 N N . THR B 1 51 ? 4.516 2.709 -3.832 1 95.81 51 THR B N 1
ATOM 1508 C CA . THR B 1 51 ? 5.441 1.64 -3.479 1 95.81 51 THR B CA 1
ATOM 1509 C C . THR B 1 51 ? 4.691 0.455 -2.873 1 95.81 51 THR B C 1
ATOM 1511 O O . THR B 1 51 ? 4.875 -0.686 -3.303 1 95.81 51 THR B O 1
ATOM 1514 N N . SER B 1 52 ? 3.836 0.75 -1.927 1 96.12 52 SER B N 1
ATOM 1515 C CA . SER B 1 52 ? 3.1 -0.317 -1.256 1 96.12 52 SER B CA 1
ATOM 1516 C C . SER B 1 52 ? 2.215 -1.079 -2.236 1 96.12 52 SER B C 1
ATOM 1518 O O . SER B 1 52 ? 2.119 -2.307 -2.17 1 96.12 52 SER B O 1
ATOM 1520 N N . ALA B 1 53 ? 1.591 -0.369 -3.143 1 96.19 53 ALA B N 1
ATOM 1521 C CA . ALA B 1 53 ? 0.702 -1.005 -4.113 1 96.19 53 ALA B CA 1
ATOM 1522 C C . ALA B 1 53 ? 1.481 -1.916 -5.055 1 96.19 53 ALA B C 1
ATOM 1524 O O . ALA B 1 53 ? 1.106 -3.072 -5.266 1 96.19 53 ALA B O 1
ATOM 1525 N N . PHE B 1 54 ? 2.562 -1.388 -5.621 1 96.19 54 PHE B N 1
ATOM 1526 C CA . PHE B 1 54 ? 3.361 -2.143 -6.578 1 96.19 54 PHE B CA 1
ATOM 1527 C C . PHE B 1 54 ? 3.967 -3.379 -5.926 1 96.19 54 PHE B C 1
ATOM 1529 O O . PHE B 1 54 ? 3.898 -4.477 -6.48 1 96.19 54 PHE B O 1
ATOM 1536 N N . PHE B 1 55 ? 4.383 -3.148 -4.758 1 94.12 55 PHE B N 1
ATOM 1537 C CA . PHE B 1 55 ? 5.102 -4.223 -4.078 1 94.12 55 PHE B CA 1
ATOM 1538 C C . PHE B 1 55 ? 4.133 -5.309 -3.615 1 94.12 55 PHE B C 1
ATOM 1540 O O . PHE B 1 55 ? 4.445 -6.496 -3.695 1 94.12 55 PHE B O 1
ATOM 1547 N N . GLU B 1 56 ? 2.963 -4.918 -3.098 1 96.5 56 GLU B N 1
ATOM 1548 C CA . GLU B 1 56 ? 1.931 -5.887 -2.74 1 96.5 56 GLU B CA 1
ATOM 1549 C C . GLU B 1 56 ? 1.56 -6.762 -3.936 1 96.5 56 GLU B C 1
ATOM 1551 O O . GLU B 1 56 ? 1.444 -7.984 -3.805 1 96.5 56 GLU B O 1
ATOM 1556 N N . CYS B 1 57 ? 1.474 -6.145 -5.082 1 94.94 57 CYS B N 1
ATOM 1557 C CA . CYS B 1 57 ? 1.142 -6.875 -6.301 1 94.94 57 CYS B CA 1
ATOM 1558 C C . CYS B 1 57 ? 2.258 -7.84 -6.68 1 94.94 57 CYS B C 1
ATOM 1560 O O . CYS B 1 57 ? 2.004 -9.016 -6.941 1 94.94 57 CYS B O 1
ATOM 1562 N N . ALA B 1 58 ? 3.441 -7.398 -6.629 1 95.31 58 ALA B N 1
ATOM 1563 C CA . ALA B 1 58 ? 4.586 -8.188 -7.082 1 95.31 58 ALA B CA 1
ATOM 1564 C C . ALA B 1 58 ? 4.867 -9.344 -6.125 1 95.31 58 ALA B C 1
ATOM 1566 O O . ALA B 1 58 ? 5.328 -10.406 -6.543 1 95.31 58 ALA B O 1
ATOM 1567 N N . THR B 1 59 ? 4.625 -9.094 -4.82 1 92.44 59 THR B N 1
ATOM 1568 C CA . THR B 1 59 ? 4.809 -10.18 -3.863 1 92.44 59 THR B CA 1
ATOM 1569 C C . THR B 1 59 ? 3.906 -11.359 -4.203 1 92.44 59 THR B C 1
ATOM 1571 O O . THR B 1 59 ? 4.309 -12.516 -4.059 1 92.44 59 THR B O 1
ATOM 1574 N N . THR B 1 60 ? 2.727 -11.062 -4.637 1 93.25 60 THR B N 1
ATOM 1575 C CA . THR B 1 60 ? 1.786 -12.102 -5.035 1 93.25 60 THR B CA 1
ATOM 1576 C C . THR B 1 60 ? 2.324 -12.891 -6.227 1 93.25 60 THR B C 1
ATOM 1578 O O . THR B 1 60 ? 2.27 -14.125 -6.242 1 93.25 60 THR B O 1
ATOM 1581 N N . TRP B 1 61 ? 2.992 -12.219 -7.098 1 95.75 61 TRP B N 1
ATOM 1582 C CA . TRP B 1 61 ? 3.496 -12.844 -8.312 1 95.75 61 TRP B CA 1
ATOM 1583 C C . TRP B 1 61 ? 4.707 -13.719 -8.008 1 95.75 61 TRP B C 1
ATOM 1585 O O . TRP B 1 61 ? 5.031 -14.625 -8.781 1 95.75 61 TRP B O 1
ATOM 1595 N N . ALA B 1 62 ? 5.324 -13.469 -6.961 1 96.25 62 ALA B N 1
ATOM 1596 C CA . ALA B 1 62 ? 6.488 -14.258 -6.57 1 96.25 62 ALA B CA 1
ATOM 1597 C C . ALA B 1 62 ? 6.102 -15.711 -6.301 1 96.25 62 ALA B C 1
ATOM 1599 O O . ALA B 1 62 ? 6.965 -16.594 -6.246 1 96.25 62 ALA B O 1
ATOM 1600 N N . LEU B 1 63 ? 4.816 -15.969 -6.18 1 96.94 63 LEU B N 1
ATOM 1601 C CA . LEU B 1 63 ? 4.34 -17.328 -5.918 1 96.94 63 LEU B CA 1
ATOM 1602 C C . LEU B 1 63 ? 4.102 -18.078 -7.219 1 96.94 63 LEU B C 1
ATOM 1604 O O . LEU B 1 63 ? 3.947 -19.297 -7.215 1 96.94 63 LEU B O 1
ATOM 1608 N N . PHE B 1 64 ? 4.141 -17.438 -8.312 1 96.56 64 PHE B N 1
ATOM 1609 C CA . PHE B 1 64 ? 3.746 -18.016 -9.594 1 96.56 64 PHE B CA 1
ATOM 1610 C C . PHE B 1 64 ? 4.59 -19.25 -9.914 1 96.56 64 PHE B C 1
ATOM 1612 O O . PHE B 1 64 ? 4.062 -20.266 -10.359 1 96.56 64 PHE B O 1
ATOM 1619 N N . PRO B 1 65 ? 5.879 -19.188 -9.68 1 97.56 65 PRO B N 1
ATOM 1620 C CA . PRO B 1 65 ? 6.719 -20.312 -10.094 1 97.56 65 PRO B CA 1
ATOM 1621 C C . PRO B 1 65 ? 6.348 -21.625 -9.391 1 97.56 65 PRO B C 1
ATOM 1623 O O . PRO B 1 65 ? 6.691 -22.703 -9.867 1 97.56 65 PRO B O 1
ATOM 1626 N N . ILE B 1 66 ? 5.645 -21.547 -8.328 1 96.5 66 ILE B N 1
ATOM 1627 C CA . ILE B 1 66 ? 5.352 -22.766 -7.59 1 96.5 66 ILE B CA 1
ATOM 1628 C C . ILE B 1 66 ? 3.855 -23.062 -7.652 1 96.5 66 ILE B C 1
ATOM 1630 O O . ILE B 1 66 ? 3.393 -24.078 -7.129 1 96.5 66 ILE B O 1
ATOM 1634 N N . ALA B 1 67 ? 3.121 -22.188 -8.297 1 95.19 67 ALA B N 1
ATOM 1635 C CA . ALA B 1 67 ? 1.671 -22.344 -8.367 1 95.19 67 ALA B CA 1
ATOM 1636 C C . ALA B 1 67 ? 1.294 -23.5 -9.297 1 95.19 67 ALA B C 1
ATOM 1638 O O . ALA B 1 67 ? 1.888 -23.656 -10.367 1 95.19 67 ALA B O 1
ATOM 1639 N N . LYS B 1 68 ? 0.368 -24.312 -8.898 1 92.31 68 LYS B N 1
ATOM 1640 C CA . LYS B 1 68 ? -0.18 -25.406 -9.68 1 92.31 68 LYS B CA 1
ATOM 1641 C C . LYS B 1 68 ? -1.588 -25.766 -9.211 1 92.31 68 LYS B C 1
ATOM 1643 O O . LYS B 1 68 ? -2.045 -25.281 -8.172 1 92.31 68 LYS B O 1
ATOM 1648 N N . PRO B 1 69 ? -2.271 -26.453 -10.055 1 89.06 69 PRO B N 1
ATOM 1649 C CA . PRO B 1 69 ? -3.596 -26.859 -9.578 1 89.06 69 PRO B CA 1
ATOM 1650 C C . PRO B 1 69 ? -3.557 -27.469 -8.18 1 89.06 69 PRO B C 1
ATOM 1652 O O . PRO B 1 69 ? -2.734 -28.359 -7.914 1 89.06 69 PRO B O 1
ATOM 1655 N N . GLY B 1 70 ? -4.355 -26.953 -7.266 1 87.06 70 GLY B N 1
ATOM 1656 C CA . GLY B 1 70 ? -4.418 -27.469 -5.906 1 87.06 70 GLY B CA 1
ATOM 1657 C C . GLY B 1 70 ? -3.402 -26.828 -4.977 1 87.06 70 GLY B C 1
ATOM 1658 O O . GLY B 1 70 ? -3.334 -27.172 -3.795 1 87.06 70 GLY B O 1
ATOM 1659 N N . PHE B 1 71 ? -2.549 -26.125 -5.539 1 93.31 71 PHE B N 1
ATOM 1660 C CA . PHE B 1 71 ? -1.508 -25.484 -4.746 1 93.31 71 PHE B CA 1
ATOM 1661 C C . PHE B 1 71 ? -1.279 -24.047 -5.211 1 93.31 71 PHE B C 1
ATOM 1663 O O . PHE B 1 71 ? -0.564 -23.812 -6.188 1 93.31 71 PHE B O 1
ATOM 1670 N N . TRP B 1 72 ? -1.895 -23.078 -4.52 1 93.88 72 TRP B N 1
ATOM 1671 C CA . TRP B 1 72 ? -1.741 -21.641 -4.715 1 93.88 72 TRP B CA 1
ATOM 1672 C C . TRP B 1 72 ? -2.057 -21.25 -6.152 1 93.88 72 TRP B C 1
ATOM 1674 O O . TRP B 1 72 ? -1.391 -20.391 -6.727 1 93.88 72 TRP B O 1
ATOM 1684 N N . LYS B 1 73 ? -3.062 -21.844 -6.75 1 90.31 73 LYS B N 1
ATOM 1685 C CA . LYS B 1 73 ? -3.451 -21.594 -8.133 1 90.31 73 LYS B CA 1
ATOM 1686 C C . LYS B 1 73 ? -3.924 -20.156 -8.328 1 90.31 73 LYS B C 1
ATOM 1688 O O . LYS B 1 73 ? -3.617 -19.531 -9.344 1 90.31 73 LYS B O 1
ATOM 1693 N N . SER B 1 74 ? -4.621 -19.594 -7.367 1 89.81 74 SER B N 1
ATOM 1694 C CA . SER B 1 74 ? -5.137 -18.234 -7.469 1 89.81 74 SER B CA 1
ATOM 1695 C C . SER B 1 74 ? -4.207 -17.25 -6.781 1 89.81 74 SER B C 1
ATOM 1697 O O . SER B 1 74 ? -4.539 -16.062 -6.66 1 89.81 74 SER B O 1
ATOM 1699 N N . LEU B 1 75 ? -3.09 -17.672 -6.223 1 93.12 75 LEU B N 1
ATOM 1700 C CA . LEU B 1 75 ? -2.018 -16.906 -5.605 1 93.12 75 LEU B CA 1
ATOM 1701 C C . LEU B 1 75 ? -2.475 -16.297 -4.281 1 93.12 75 LEU B C 1
ATOM 1703 O O . LEU B 1 75 ? -1.732 -15.547 -3.648 1 93.12 75 LEU B O 1
ATOM 1707 N N . GLY B 1 76 ? -3.707 -16.609 -3.865 1 93.19 76 GLY B N 1
ATOM 1708 C CA . GLY B 1 76 ? -4.168 -16.266 -2.525 1 93.19 76 GLY B CA 1
ATOM 1709 C C . GLY B 1 76 ? -4.508 -14.805 -2.361 1 93.19 76 GLY B C 1
ATOM 1710 O O . GLY B 1 76 ? -4.539 -14.055 -3.34 1 93.19 76 GLY B O 1
ATOM 1711 N N . ILE B 1 77 ? -4.84 -14.445 -1.062 1 94.75 77 ILE B N 1
ATOM 1712 C CA . ILE B 1 77 ? -5.207 -13.078 -0.707 1 94.75 77 ILE B CA 1
ATOM 1713 C C . ILE B 1 77 ? -4.273 -12.562 0.382 1 94.75 77 ILE B C 1
ATOM 1715 O O . ILE B 1 77 ? -3.662 -13.344 1.11 1 94.75 77 ILE B O 1
ATOM 1719 N N . CYS B 1 78 ? -4.18 -11.289 0.44 1 97.38 78 CYS B N 1
ATOM 1720 C CA . CYS B 1 78 ? -3.352 -10.648 1.452 1 97.38 78 CYS B CA 1
ATOM 1721 C C . CYS B 1 78 ? -4 -10.742 2.828 1 97.38 78 CYS B C 1
ATOM 1723 O O . CYS B 1 78 ? -5.168 -10.383 2.994 1 97.38 78 CYS B O 1
ATOM 1725 N N . ARG B 1 79 ? -3.24 -11.258 3.762 1 97.88 79 ARG B N 1
ATOM 1726 C CA . ARG B 1 79 ? -3.701 -11.242 5.148 1 97.88 79 ARG B CA 1
ATOM 1727 C C . ARG B 1 79 ? -3.025 -10.125 5.938 1 97.88 79 ARG B C 1
ATOM 1729 O O . ARG B 1 79 ? -3.697 -9.336 6.609 1 97.88 79 ARG B O 1
ATOM 1736 N N . THR B 1 80 ? -1.715 -10.164 5.914 1 98.62 80 THR B N 1
ATOM 1737 C CA . THR B 1 80 ? -0.946 -9.078 6.512 1 98.62 80 THR B CA 1
ATOM 1738 C C . THR B 1 80 ? 0.231 -8.688 5.621 1 98.62 80 THR B C 1
ATOM 1740 O O . THR B 1 80 ? 0.812 -9.547 4.949 1 98.62 80 THR B O 1
ATOM 1743 N N . ILE B 1 81 ? 0.515 -7.473 5.617 1 98.5 81 ILE B N 1
ATOM 1744 C CA . ILE B 1 81 ? 1.706 -7.004 4.918 1 98.5 81 ILE B CA 1
ATOM 1745 C C . ILE B 1 81 ? 2.291 -5.797 5.641 1 98.5 81 ILE B C 1
ATOM 1747 O O . ILE B 1 81 ? 1.551 -4.969 6.176 1 98.5 81 ILE B O 1
ATOM 1751 N N . SER B 1 82 ? 3.594 -5.73 5.68 1 98.62 82 SER B N 1
ATOM 1752 C CA . SER B 1 82 ? 4.289 -4.609 6.305 1 98.62 82 SER B CA 1
ATOM 1753 C C . SER B 1 82 ? 5.441 -4.117 5.434 1 98.62 82 SER B C 1
ATOM 1755 O O . SER B 1 82 ? 6.082 -4.906 4.738 1 98.62 82 SER B O 1
ATOM 1757 N N . PHE B 1 83 ? 5.645 -2.844 5.504 1 98.56 83 PHE B N 1
ATOM 1758 C CA . PHE B 1 83 ? 6.723 -2.195 4.762 1 98.56 83 PHE B CA 1
ATOM 1759 C C . PHE B 1 83 ? 7.594 -1.36 5.695 1 98.56 83 PHE B C 1
ATOM 1761 O O . PHE B 1 83 ? 7.082 -0.689 6.594 1 98.56 83 PHE B O 1
ATOM 1768 N N . THR B 1 84 ? 8.859 -1.399 5.508 1 98.75 84 THR B N 1
ATOM 1769 C CA . THR B 1 84 ? 9.82 -0.493 6.129 1 98.75 84 THR B CA 1
ATOM 1770 C C . THR B 1 84 ? 10.547 0.333 5.074 1 98.75 84 THR B C 1
ATOM 1772 O O . THR B 1 84 ? 11.211 -0.219 4.195 1 98.75 84 THR B O 1
ATOM 1775 N N . TYR B 1 85 ? 10.383 1.617 5.168 1 98.5 85 TYR B N 1
ATOM 1776 C CA . TYR B 1 85 ? 10.992 2.533 4.207 1 98.5 85 TYR B CA 1
ATOM 1777 C C . TYR B 1 85 ? 12.32 3.066 4.723 1 98.5 85 TYR B C 1
ATOM 1779 O O . TYR B 1 85 ? 12.367 3.725 5.766 1 98.5 85 TYR B O 1
ATOM 1787 N N . LEU B 1 86 ? 13.352 2.863 3.918 1 98.12 86 LEU B N 1
ATOM 1788 C CA . LEU B 1 86 ? 14.711 3.141 4.379 1 98.12 86 LEU B CA 1
ATOM 1789 C C . LEU B 1 86 ? 15.297 4.352 3.658 1 98.12 86 LEU B C 1
ATOM 1791 O O . LEU B 1 86 ? 16.031 5.137 4.254 1 98.12 86 LEU B O 1
ATOM 1795 N N . ARG B 1 87 ? 15.008 4.43 2.334 1 97.44 87 ARG B N 1
ATOM 1796 C CA . ARG B 1 87 ? 15.547 5.492 1.492 1 97.44 87 ARG B CA 1
ATOM 1797 C C . ARG B 1 87 ? 14.539 5.914 0.426 1 97.44 87 ARG B C 1
ATOM 1799 O O . ARG B 1 87 ? 13.734 5.098 -0.029 1 97.44 87 ARG B O 1
ATOM 1806 N N . PRO B 1 88 ? 14.578 7.141 0.056 1 97 88 PRO B N 1
ATOM 1807 C CA . PRO B 1 88 ? 13.711 7.582 -1.037 1 97 88 PRO B CA 1
ATOM 1808 C C . PRO B 1 88 ? 14.219 7.148 -2.41 1 97 88 PRO B C 1
ATOM 1810 O O . PRO B 1 88 ? 15.391 6.773 -2.549 1 97 88 PRO B O 1
ATOM 1813 N N . ALA B 1 89 ? 13.32 7.066 -3.373 1 97.81 89 ALA B N 1
ATOM 1814 C CA . ALA B 1 89 ? 13.641 6.91 -4.789 1 97.81 89 ALA B CA 1
ATOM 1815 C C . ALA B 1 89 ? 13.188 8.125 -5.594 1 97.81 89 ALA B C 1
ATOM 1817 O O . ALA B 1 89 ? 12.109 8.672 -5.352 1 97.81 89 ALA B O 1
ATOM 1818 N N . VAL B 1 90 ? 14.016 8.523 -6.574 1 97.06 90 VAL B N 1
ATOM 1819 C CA . VAL B 1 90 ? 13.711 9.734 -7.34 1 97.06 90 VAL B CA 1
ATOM 1820 C C . VAL B 1 90 ? 13.336 9.359 -8.773 1 97.06 90 VAL B C 1
ATOM 1822 O O . VAL B 1 90 ? 13.539 8.219 -9.195 1 97.06 90 VAL B O 1
ATOM 1825 N N . GLN B 1 91 ? 12.773 10.344 -9.414 1 96.69 91 GLN B N 1
ATOM 1826 C CA . GLN B 1 91 ? 12.352 10.148 -10.797 1 96.69 91 GLN B CA 1
ATOM 1827 C C . GLN B 1 91 ? 13.492 9.617 -11.648 1 96.69 91 GLN B C 1
ATOM 1829 O O . GLN B 1 91 ? 14.625 10.102 -11.547 1 96.69 91 GLN B O 1
ATOM 1834 N N . GLY B 1 92 ? 13.164 8.617 -12.445 1 96.94 92 GLY B N 1
ATOM 1835 C CA . GLY B 1 92 ? 14.125 8.094 -13.398 1 96.94 92 GLY B CA 1
ATOM 1836 C C . GLY B 1 92 ? 14.969 6.965 -12.844 1 96.94 92 GLY B C 1
ATOM 1837 O O . GLY B 1 92 ? 15.586 6.211 -13.602 1 96.94 92 GLY B O 1
ATOM 1838 N N . GLU B 1 93 ? 15.031 6.84 -11.602 1 98 93 GLU B N 1
ATOM 1839 C CA . GLU B 1 93 ? 15.766 5.727 -11 1 98 93 GLU B CA 1
ATOM 1840 C C . GLU B 1 93 ? 15.102 4.391 -11.328 1 98 93 GLU B C 1
ATOM 1842 O O . GLU B 1 93 ? 13.875 4.289 -11.336 1 98 93 GLU B O 1
ATOM 1847 N N . VAL B 1 94 ? 15.984 3.418 -11.562 1 98.75 94 VAL B N 1
ATOM 1848 C CA . VAL B 1 94 ? 15.484 2.07 -11.82 1 98.75 94 VAL B CA 1
ATOM 1849 C C . VAL B 1 94 ? 15.547 1.242 -10.539 1 98.75 94 VAL B C 1
ATOM 1851 O O . VAL B 1 94 ? 16.578 1.216 -9.859 1 98.75 94 VAL B O 1
ATOM 1854 N N . LEU B 1 95 ? 14.406 0.585 -10.25 1 98.81 95 LEU B N 1
ATOM 1855 C CA . LEU B 1 95 ? 14.297 -0.172 -9.008 1 98.81 95 LEU B CA 1
ATOM 1856 C C . LEU B 1 95 ? 14.133 -1.661 -9.289 1 98.81 95 LEU B C 1
ATOM 1858 O O . LEU B 1 95 ? 13.492 -2.045 -10.273 1 98.81 95 LEU B O 1
ATOM 1862 N N . LEU B 1 96 ? 14.758 -2.455 -8.453 1 98.81 96 LEU B N 1
ATOM 1863 C CA . LEU B 1 96 ? 14.594 -3.904 -8.438 1 98.81 96 LEU B CA 1
ATOM 1864 C C . LEU B 1 96 ? 13.773 -4.344 -7.23 1 98.81 96 LEU B C 1
ATOM 1866 O O . LEU B 1 96 ? 14.102 -3.992 -6.094 1 98.81 96 LEU B O 1
ATOM 1870 N N . MET B 1 97 ? 12.727 -5.004 -7.496 1 98.56 97 MET B N 1
ATOM 1871 C CA . MET B 1 97 ? 11.953 -5.656 -6.438 1 98.56 97 MET B CA 1
ATOM 1872 C C . MET B 1 97 ? 12.305 -7.137 -6.344 1 98.56 97 MET B C 1
ATOM 1874 O O . MET B 1 97 ? 11.93 -7.926 -7.219 1 98.56 97 MET B O 1
ATOM 1878 N N . GLU B 1 98 ? 12.984 -7.488 -5.27 1 98.69 98 GLU B N 1
ATOM 1879 C CA . GLU B 1 98 ? 13.445 -8.859 -5.094 1 98.69 98 GLU B CA 1
ATOM 1880 C C . GLU B 1 98 ? 12.641 -9.586 -4.02 1 98.69 98 GLU B C 1
ATOM 1882 O O . GLU B 1 98 ? 12.562 -9.117 -2.877 1 98.69 98 GLU B O 1
ATOM 1887 N N . TYR B 1 99 ? 12.062 -10.711 -4.441 1 98.5 99 TYR B N 1
ATOM 1888 C CA . TYR B 1 99 ? 11.195 -11.438 -3.516 1 98.5 99 TYR B CA 1
ATOM 1889 C C . TYR B 1 99 ? 11.664 -12.883 -3.359 1 98.5 99 TYR B C 1
ATOM 1891 O O . TYR B 1 99 ? 12.242 -13.461 -4.281 1 98.5 99 TYR B O 1
ATOM 1899 N N . GLU B 1 100 ? 11.438 -13.398 -2.174 1 98.25 100 GLU B N 1
ATOM 1900 C CA . GLU B 1 100 ? 11.594 -14.828 -1.912 1 98.25 100 GLU B CA 1
ATOM 1901 C C . GLU B 1 100 ? 10.477 -15.352 -1.009 1 98.25 100 GLU B C 1
ATOM 1903 O O . GLU B 1 100 ? 10.031 -14.648 -0.1 1 98.25 100 GLU B O 1
ATOM 1908 N N . THR B 1 101 ? 10.102 -16.594 -1.303 1 98.19 101 THR B N 1
ATOM 1909 C CA . THR B 1 101 ? 9.203 -17.25 -0.36 1 98.19 101 THR B CA 1
ATOM 1910 C C . THR B 1 101 ? 9.977 -17.766 0.849 1 98.19 101 THR B C 1
ATOM 1912 O O . THR B 1 101 ? 11.039 -18.375 0.699 1 98.19 101 THR B O 1
ATOM 1915 N N . ILE B 1 102 ? 9.484 -17.469 2.035 1 98.31 102 ILE B N 1
ATOM 1916 C CA . ILE B 1 102 ? 10.125 -17.922 3.27 1 98.31 102 ILE B CA 1
ATOM 1917 C C . ILE B 1 102 ? 9.492 -19.219 3.742 1 98.31 102 ILE B C 1
ATOM 1919 O O . ILE B 1 102 ? 10.188 -20.125 4.207 1 98.31 102 ILE B O 1
ATOM 1923 N N . HIS B 1 103 ? 8.195 -19.281 3.557 1 98 103 HIS B N 1
ATOM 1924 C CA . HIS B 1 103 ? 7.406 -20.469 3.889 1 98 103 HIS B CA 1
ATOM 1925 C C . HIS B 1 103 ? 6.113 -20.5 3.084 1 98 103 HIS B C 1
ATOM 1927 O O . HIS B 1 103 ? 5.43 -19.484 2.941 1 98 103 HIS B O 1
ATOM 1933 N N . VAL B 1 104 ? 5.852 -21.672 2.564 1 97.5 104 VAL B N 1
ATOM 1934 C CA . VAL B 1 104 ? 4.598 -21.875 1.845 1 97.5 104 VAL B CA 1
ATOM 1935 C C . VAL B 1 104 ? 3.971 -23.203 2.244 1 97.5 104 VAL B C 1
ATOM 1937 O O . VAL B 1 104 ? 4.5 -24.266 1.915 1 97.5 104 VAL B O 1
ATOM 1940 N N . GLY B 1 105 ? 2.92 -23.078 2.949 1 96 105 GLY B N 1
ATOM 1941 C CA . GLY B 1 105 ? 2.119 -24.25 3.275 1 96 105 GLY B CA 1
ATOM 1942 C C . GLY B 1 105 ? 0.862 -24.359 2.434 1 96 105 GLY B C 1
ATOM 1943 O O . GLY B 1 105 ? 0.753 -23.734 1.381 1 96 105 GLY B O 1
ATOM 1944 N N . LYS B 1 106 ? -0.026 -25.203 2.93 1 93.44 106 LYS B N 1
ATOM 1945 C CA . LYS B 1 106 ? -1.264 -25.422 2.186 1 93.44 106 LYS B CA 1
ATOM 1946 C C . LYS B 1 106 ? -2.158 -24.188 2.229 1 93.44 106 LYS B C 1
ATOM 1948 O O . LYS B 1 106 ? -2.799 -23.844 1.232 1 93.44 106 LYS B O 1
ATOM 1953 N N . ARG B 1 107 ? -2.092 -23.453 3.352 1 94.88 107 ARG B N 1
ATOM 1954 C CA . ARG B 1 107 ? -3.074 -22.391 3.545 1 94.88 107 ARG B CA 1
ATOM 1955 C C . ARG B 1 107 ? -2.393 -21.047 3.723 1 94.88 107 ARG B C 1
ATOM 1957 O O . ARG B 1 107 ? -2.99 -20 3.451 1 94.88 107 ARG B O 1
ATOM 1964 N N . ILE B 1 108 ? -1.158 -21.078 4.215 1 96.88 108 ILE B N 1
ATOM 1965 C CA . ILE B 1 108 ? -0.497 -19.812 4.535 1 96.88 108 ILE B CA 1
ATOM 1966 C C . ILE B 1 108 ? 0.861 -19.766 3.84 1 96.88 108 ILE B C 1
ATOM 1968 O O . ILE B 1 108 ? 1.545 -20.781 3.707 1 96.88 108 ILE B O 1
ATOM 1972 N N . ALA B 1 109 ? 1.173 -18.609 3.42 1 97.88 109 ALA B N 1
ATOM 1973 C CA . ALA B 1 109 ? 2.49 -18.359 2.842 1 97.88 109 ALA B CA 1
ATOM 1974 C C . ALA B 1 109 ? 3.076 -17.047 3.365 1 97.88 109 ALA B C 1
ATOM 1976 O O . ALA B 1 109 ? 2.344 -16.078 3.609 1 97.88 109 ALA B O 1
ATOM 1977 N N . MET B 1 110 ? 4.363 -17.062 3.545 1 98.56 110 MET B N 1
ATOM 1978 C CA . MET B 1 110 ? 5.105 -15.852 3.867 1 98.56 110 MET B CA 1
ATOM 1979 C C . MET B 1 110 ? 6.109 -15.516 2.766 1 98.56 110 MET B C 1
ATOM 1981 O O . MET B 1 110 ? 6.934 -16.359 2.398 1 98.56 110 MET B O 1
ATOM 1985 N N . VAL B 1 111 ? 5.973 -14.359 2.217 1 98.44 111 VAL B N 1
ATOM 1986 C CA . VAL B 1 111 ? 6.898 -13.852 1.21 1 98.44 111 VAL B CA 1
ATOM 1987 C C . VAL B 1 111 ? 7.621 -12.617 1.748 1 98.44 111 VAL B C 1
ATOM 1989 O O . VAL B 1 111 ? 7.008 -11.758 2.391 1 98.44 111 VAL B O 1
ATOM 1992 N N . ARG B 1 112 ? 8.875 -12.531 1.506 1 98.44 112 ARG B N 1
ATOM 1993 C CA . ARG B 1 112 ? 9.664 -11.359 1.867 1 98.44 112 ARG B CA 1
ATOM 1994 C C . ARG B 1 112 ? 10.25 -10.695 0.628 1 98.44 112 ARG B C 1
ATOM 1996 O O . ARG B 1 112 ? 10.477 -11.352 -0.39 1 98.44 112 ARG B O 1
ATOM 2003 N N . GLY B 1 113 ? 10.453 -9.414 0.748 1 98 113 GLY B N 1
ATOM 2004 C CA . GLY B 1 113 ? 11 -8.688 -0.388 1 98 113 GLY B CA 1
ATOM 2005 C C . GLY B 1 113 ? 11.836 -7.492 0.015 1 98 113 GLY B C 1
ATOM 2006 O O . GLY B 1 113 ? 11.719 -6.992 1.136 1 98 113 GLY B O 1
ATOM 2007 N N . VAL B 1 114 ? 12.68 -7.094 -0.875 1 98.56 114 VAL B N 1
ATOM 2008 C CA . VAL B 1 114 ? 13.461 -5.867 -0.76 1 98.56 114 VAL B CA 1
ATOM 2009 C C . VAL B 1 114 ? 13.43 -5.109 -2.084 1 98.56 114 VAL B C 1
ATOM 2011 O O . VAL B 1 114 ? 13.586 -5.703 -3.152 1 98.56 114 VAL B O 1
ATOM 2014 N N . ILE B 1 115 ? 13.102 -3.881 -2.004 1 98.25 115 ILE B N 1
ATOM 2015 C CA . ILE B 1 115 ? 13.273 -2.99 -3.145 1 98.25 115 ILE B CA 1
ATOM 2016 C C . ILE B 1 115 ? 14.656 -2.344 -3.09 1 98.25 115 ILE B C 1
ATOM 2018 O O . ILE B 1 115 ? 15.031 -1.752 -2.076 1 98.25 115 ILE B O 1
ATOM 2022 N N . LYS B 1 116 ? 15.32 -2.439 -4.215 1 98.75 116 LYS B N 1
ATOM 2023 C CA . LYS B 1 116 ? 16.672 -1.895 -4.293 1 98.75 116 LYS B CA 1
ATOM 2024 C C . LYS B 1 116 ? 16.812 -0.922 -5.461 1 98.75 116 LYS B C 1
ATOM 2026 O O . LYS B 1 116 ? 16.141 -1.074 -6.484 1 98.75 116 LYS B O 1
ATOM 2031 N N . ARG B 1 117 ? 17.672 -0.033 -5.227 1 98.69 117 ARG B N 1
ATOM 2032 C CA . ARG B 1 117 ? 18.109 0.82 -6.328 1 98.69 117 ARG B CA 1
ATOM 2033 C C . ARG B 1 117 ? 19.094 0.087 -7.227 1 98.69 117 ARG B C 1
ATOM 2035 O O . ARG B 1 117 ? 20.125 -0.397 -6.758 1 98.69 117 ARG B O 1
ATOM 2042 N N . GLU B 1 118 ? 18.859 0.059 -8.453 1 98.5 118 GLU B N 1
ATOM 2043 C CA . GLU B 1 118 ? 19.641 -0.762 -9.367 1 98.5 118 GLU B CA 1
ATOM 2044 C C . GLU B 1 118 ? 21.078 -0.263 -9.461 1 98.5 118 GLU B C 1
ATOM 2046 O O . GLU B 1 118 ? 22.031 -1.062 -9.5 1 98.5 118 GLU B O 1
ATOM 2051 N N . ARG B 1 119 ? 21.234 1.031 -9.453 1 98.06 119 ARG B N 1
ATOM 2052 C CA . ARG B 1 119 ? 22.531 1.642 -9.758 1 98.06 119 ARG B CA 1
ATOM 2053 C C . ARG B 1 119 ? 23.578 1.258 -8.719 1 98.06 119 ARG B C 1
ATOM 2055 O O . ARG B 1 119 ? 24.75 1.116 -9.039 1 98.06 119 ARG B O 1
ATOM 2062 N N . ASP B 1 120 ? 23.219 1.051 -7.461 1 98.25 120 ASP B N 1
ATOM 2063 C CA . ASP B 1 120 ? 24.25 0.829 -6.445 1 98.25 120 ASP B CA 1
ATOM 2064 C C . ASP B 1 120 ? 23.844 -0.292 -5.492 1 98.25 120 ASP B C 1
ATOM 2066 O O . ASP B 1 120 ? 24.562 -0.607 -4.547 1 98.25 120 ASP B O 1
ATOM 2070 N N . GLY B 1 121 ? 22.672 -0.836 -5.676 1 98.31 121 GLY B N 1
ATOM 2071 C CA . GLY B 1 121 ? 22.234 -1.967 -4.871 1 98.31 121 GLY B CA 1
ATOM 2072 C C . GLY B 1 121 ? 21.719 -1.563 -3.504 1 98.31 121 GLY B C 1
ATOM 2073 O O . GLY B 1 121 ? 21.406 -2.42 -2.674 1 98.31 121 GLY B O 1
ATOM 2074 N N . ALA B 1 122 ? 21.516 -0.248 -3.293 1 98.56 122 ALA B N 1
ATOM 2075 C CA . ALA B 1 122 ? 21.047 0.214 -1.992 1 98.56 122 ALA B CA 1
ATOM 2076 C C . ALA B 1 122 ? 19.609 -0.239 -1.74 1 98.56 122 ALA B C 1
ATOM 2078 O O . ALA B 1 122 ? 18.75 -0.123 -2.619 1 98.56 122 ALA B O 1
ATOM 2079 N N . ALA B 1 123 ? 19.391 -0.776 -0.493 1 98.75 123 ALA B N 1
ATOM 2080 C CA . ALA B 1 123 ? 18.031 -1.137 -0.095 1 98.75 123 ALA B CA 1
ATOM 2081 C C . ALA B 1 123 ? 17.188 0.107 0.18 1 98.75 123 ALA B C 1
ATOM 2083 O O . ALA B 1 123 ? 17.625 1.012 0.896 1 98.75 123 ALA B O 1
ATOM 2084 N N . LEU B 1 124 ? 15.992 0.145 -0.397 1 98.69 124 LEU B N 1
ATOM 2085 C CA . LEU B 1 124 ? 15.125 1.301 -0.227 1 98.69 124 LEU B CA 1
ATOM 2086 C C . LEU B 1 124 ? 13.922 0.953 0.651 1 98.69 124 LEU B C 1
ATOM 2088 O O . LEU B 1 124 ? 13.469 1.781 1.443 1 98.69 124 LEU B O 1
ATOM 2092 N N . VAL B 1 125 ? 13.344 -0.223 0.485 1 98.62 125 VAL B N 1
ATOM 2093 C CA . VAL B 1 125 ? 12.156 -0.659 1.217 1 98.62 125 VAL B CA 1
ATOM 2094 C C . VAL B 1 125 ? 12.227 -2.164 1.463 1 98.62 125 VAL B C 1
ATOM 2096 O O . VAL B 1 125 ? 12.641 -2.926 0.583 1 98.62 125 VAL B O 1
ATOM 2099 N N . THR B 1 126 ? 11.852 -2.602 2.625 1 98.62 126 THR B N 1
ATOM 2100 C CA . THR B 1 126 ? 11.664 -4.023 2.885 1 98.62 126 THR B CA 1
ATOM 2101 C C . THR B 1 126 ? 10.188 -4.34 3.123 1 98.62 126 THR B C 1
ATOM 2103 O O . THR B 1 126 ? 9.406 -3.451 3.48 1 98.62 126 THR B O 1
ATOM 2106 N N . CYS B 1 127 ? 9.852 -5.574 2.895 1 97.94 127 CYS B N 1
ATOM 2107 C CA . CYS B 1 127 ? 8.453 -5.961 3.029 1 97.94 127 CYS B CA 1
ATOM 2108 C C . CYS B 1 127 ? 8.32 -7.395 3.523 1 97.94 127 CYS B C 1
ATOM 2110 O O . CYS B 1 127 ? 9.148 -8.25 3.184 1 97.94 127 CYS B O 1
ATOM 2112 N N . GLU B 1 128 ? 7.391 -7.648 4.312 1 98.44 128 GLU B N 1
ATOM 2113 C CA . GLU B 1 128 ? 6.922 -8.977 4.711 1 98.44 128 GLU B CA 1
ATOM 2114 C C . GLU B 1 128 ? 5.43 -9.133 4.449 1 98.44 128 GLU B C 1
ATOM 2116 O O . GLU B 1 128 ? 4.629 -8.281 4.844 1 98.44 128 GLU B O 1
ATOM 2121 N N . HIS B 1 129 ? 5.098 -10.18 3.754 1 98.69 129 HIS B N 1
ATOM 2122 C CA . HIS B 1 129 ? 3.73 -10.406 3.287 1 98.69 129 HIS B CA 1
ATOM 2123 C C . HIS B 1 129 ? 3.242 -11.797 3.656 1 98.69 129 HIS B C 1
ATOM 2125 O O . HIS B 1 129 ? 3.848 -12.797 3.26 1 98.69 129 HIS B O 1
ATOM 2131 N N . ASN B 1 130 ? 2.164 -11.82 4.426 1 98.62 130 ASN B N 1
ATOM 2132 C CA . ASN B 1 130 ? 1.478 -13.07 4.73 1 98.62 130 ASN B CA 1
ATOM 2133 C C . ASN B 1 130 ? 0.202 -13.227 3.906 1 98.62 130 ASN B C 1
ATOM 2135 O O . ASN B 1 130 ? -0.661 -12.344 3.918 1 98.62 130 ASN B O 1
ATOM 2139 N N . LYS B 1 131 ? 0.106 -14.344 3.283 1 97.62 131 LYS B N 1
ATOM 2140 C CA . LYS B 1 131 ? -1.023 -14.578 2.391 1 97.62 131 LYS B CA 1
ATOM 2141 C C . LYS B 1 131 ? -1.811 -15.812 2.814 1 97.62 131 LYS B C 1
ATOM 2143 O O . LYS B 1 131 ? -1.281 -16.688 3.508 1 97.62 131 LYS B O 1
ATOM 2148 N N . TYR B 1 132 ? -3.039 -15.82 2.4 1 96.31 132 TYR B N 1
ATOM 2149 C CA . TYR B 1 132 ? -3.936 -16.938 2.668 1 96.31 132 TYR B CA 1
ATOM 2150 C C . TYR B 1 132 ? -4.453 -17.547 1.37 1 96.31 132 TYR B C 1
ATOM 2152 O O . TYR B 1 132 ? -4.902 -16.828 0.476 1 96.31 132 TYR B O 1
ATOM 2160 N N . ASN B 1 133 ? -4.379 -18.812 1.28 1 94.31 133 ASN B N 1
ATOM 2161 C CA . ASN B 1 133 ? -4.859 -19.547 0.117 1 94.31 133 ASN B CA 1
ATOM 2162 C C . ASN B 1 133 ? -6.355 -19.844 0.217 1 94.31 133 ASN B C 1
ATOM 2164 O O . ASN B 1 133 ? -6.762 -20.797 0.877 1 94.31 133 ASN B O 1
ATOM 2168 N N . VAL B 1 134 ? -7.148 -19.172 -0.554 1 86.31 134 VAL B N 1
ATOM 2169 C CA . VAL B 1 134 ? -8.602 -19.297 -0.45 1 86.31 134 VAL B CA 1
ATOM 2170 C C . VAL B 1 134 ? -9.055 -20.578 -1.161 1 86.31 134 VAL B C 1
ATOM 2172 O O . VAL B 1 134 ? -10.172 -21.047 -0.952 1 86.31 134 VAL B O 1
ATOM 2175 N N . ASN B 1 135 ? -8.297 -21.109 -1.986 1 78 135 ASN B N 1
ATOM 2176 C CA . ASN B 1 135 ? -8.664 -22.297 -2.756 1 78 135 ASN B CA 1
ATOM 2177 C C . ASN B 1 135 ? -8.164 -23.578 -2.086 1 78 135 ASN B C 1
ATOM 2179 O O . ASN B 1 135 ? -8.156 -24.641 -2.703 1 78 135 ASN B O 1
ATOM 2183 N N . ALA B 1 136 ? -7.754 -23.5 -0.876 1 69.44 136 ALA B N 1
ATOM 2184 C CA . ALA B 1 136 ? -7.117 -24.656 -0.257 1 69.44 136 ALA B CA 1
ATOM 2185 C C . ALA B 1 136 ? -8.094 -25.812 -0.134 1 69.44 136 ALA B C 1
ATOM 2187 O O . ALA B 1 136 ? -7.695 -26.984 -0.177 1 69.44 136 ALA B O 1
ATOM 2188 N N . ASP B 1 137 ? -9.305 -25.453 0.087 1 65.25 137 ASP B N 1
ATOM 2189 C CA . ASP B 1 137 ? -10.258 -26.547 0.29 1 65.25 137 ASP B CA 1
ATOM 2190 C C . ASP B 1 137 ? -10.922 -26.938 -1.026 1 65.25 137 ASP B C 1
ATOM 2192 O O . ASP B 1 137 ? -11.711 -27.891 -1.066 1 65.25 137 ASP B O 1
ATOM 2196 N N . LEU B 1 138 ? -10.742 -26.047 -1.971 1 53.34 138 LEU B N 1
ATOM 2197 C CA . LEU B 1 138 ? -11.398 -26.453 -3.211 1 53.34 138 LEU B CA 1
ATOM 2198 C C . LEU B 1 138 ? -10.734 -27.688 -3.793 1 53.34 138 LEU B C 1
ATOM 2200 O O . LEU B 1 138 ? -9.523 -27.703 -4.035 1 53.34 138 LEU B O 1
ATOM 2204 N N . LYS B 1 139 ? -11.141 -28.844 -3.211 1 47.38 139 LYS B N 1
ATOM 2205 C CA . LYS B 1 139 ? -10.883 -30.156 -3.799 1 47.38 139 LYS B CA 1
ATOM 2206 C C . LYS B 1 139 ? -10.977 -30.109 -5.32 1 47.38 139 LYS B C 1
ATOM 2208 O O . LYS B 1 139 ? -12 -29.688 -5.871 1 47.38 139 LYS B O 1
ATOM 2213 N N . LEU B 1 140 ? -9.859 -29.75 -6.012 1 37.25 140 LEU B N 1
ATOM 2214 C CA . LEU B 1 140 ? -10.039 -30.125 -7.414 1 37.25 140 LEU B CA 1
ATOM 2215 C C . LEU B 1 140 ? -10.367 -31.594 -7.551 1 37.25 140 LEU B C 1
ATOM 2217 O O . LEU B 1 140 ? -9.883 -32.438 -6.773 1 37.25 140 LEU B O 1
#

Nearest PDB structures (foldseek):
  2h4u-assembly1_A  TM=9.237E-01  e=6.681E-11  Homo sapiens
  3f5o-assembly1_B  TM=9.078E-01  e=2.468E-10  Homo sapiens
  2h4u-assembly1_D  TM=9.546E-01  e=7.263E-10  Homo sapiens
  4ord-assembly1_A  TM=9.132E-01  e=4.115E-10  Danio rerio
  2cy9-assembly1_A  TM=9.428E-01  e=3.087E-08  Mus musculus

Foldseek 3Di:
DPDDDPCVVVVVFKDWPDWDDPDLFKIKTKIKGFAAQVQADPVQWGDVVSVVVVLVVVQLVNRVNNDDVLFCVVSFAFDDKDKDFDATHHGGWMKMKIKIWPDGDLFKTKMKIFIATPVPRDTGMIMITMGTRPCNPVPD/DPDDDPCVVVVVFKDWPDWDDPDLFKIKTKIKGFAAQVQADPVQWGDVVSVVVVLVVVQLVNRVNNADVLFCVVSFAFDDKDKDFDATHHGGWMKMKIKIWPDGDLFKTKMKIFIATPVPRHTGMIMITMGTRPCNPVPD

Solvent-accessible surface area (backbone atoms only — not comparable to full-atom values): 14402 Å² total; per-residue (Å²): 125,94,67,70,45,61,56,45,78,54,65,74,56,53,38,83,76,43,76,39,57,75,46,84,58,28,23,31,23,28,33,36,37,63,38,46,79,37,44,41,34,97,86,54,27,56,22,67,25,50,49,43,19,54,48,53,52,50,58,42,56,31,45,52,60,45,38,36,91,80,37,53,66,80,52,40,43,73,35,35,40,36,41,39,49,73,48,87,47,45,70,68,43,45,36,34,41,39,32,36,48,78,44,52,60,78,44,44,32,35,37,36,34,39,32,22,35,61,90,78,62,48,70,25,32,38,36,45,37,34,31,36,34,80,55,54,74,53,74,121,126,94,66,69,44,60,57,46,77,53,64,73,57,53,39,82,75,43,76,38,58,75,46,82,57,30,22,32,23,28,33,36,37,63,38,47,78,39,42,40,35,96,87,55,29,56,21,66,26,50,50,46,19,55,49,52,52,49,57,43,54,32,45,52,61,45,38,36,91,78,37,54,63,79,51,40,44,74,35,35,39,36,41,39,48,73,47,87,46,45,68,67,41,43,36,34,41,39,32,35,48,78,42,52,60,78,46,46,33,35,35,37,36,39,32,23,35,59,91,78,60,47,70,24,33,38,37,44,37,34,32,35,32,82,55,55,77,53,74,121

Organism: Zymoseptoria tritici (strain CBS 115943 / IPO323) (NCBI:txid336722)